Protein AF-A0A535D4G5-F1 (afdb_monomer)

Sequence (238 aa):
MIQTKTRPHPRGQTGAAFPAILRPSGVPHATDPVSIPQPEHHHLPAWVRRAFAKAGPILGDLAGSLEGETREQYMSSITEVTASINAGKFSQAFQYPTLIESGLSLYEQQRKEQEESARARKVLENARRSVAETLRDAAAQLTPEASSRLNKALRTASDQEAISAVEAEARQALDSAKVGQERRREREISRTRSRIARATPKYAAVDGAETWQDVLRRLQEQMAQESAENGGNGENGA

pLDDT: mean 84.76, std 16.13, range [39.47, 97.25]

Solvent-accessible surface area (backbone atoms only — not comparable to full-atom values): 14033 Å² total; per-residue (Å²): 138,84,83,80,80,80,76,81,78,83,90,79,75,96,58,90,69,81,78,84,74,69,88,62,90,86,64,65,81,35,95,62,53,39,86,62,81,76,74,59,44,99,81,61,53,71,68,52,56,54,51,43,70,56,38,42,64,56,50,8,12,41,50,38,67,38,62,72,68,64,23,52,54,51,51,48,56,54,48,53,44,36,51,40,30,40,72,67,43,58,73,47,63,71,44,50,58,59,51,48,52,50,42,47,52,51,45,55,50,54,51,49,54,52,51,50,54,51,50,54,51,50,52,48,50,51,51,51,49,52,47,53,49,53,52,58,74,40,51,87,67,47,54,73,67,59,51,54,51,51,56,50,50,52,72,68,38,85,49,68,67,50,43,49,50,48,45,52,50,51,51,53,53,48,52,54,39,49,55,52,50,51,56,50,51,51,51,49,50,51,51,50,52,53,49,47,64,67,70,46,75,80,73,59,92,58,87,84,63,84,46,75,66,51,54,52,47,52,51,51,50,49,54,50,48,53,51,50,58,64,58,66,76,73,81,85,82,134

Mean predicted aligned error: 14.86 Å

Secondary structure (DSSP, 8-state):
------PPP-------PPP---PPTT----SS---PPPP--TT--HHHHHHHHHHHHHHHHHHHH--HHHHHHHHHHHHHHHHHHHTT-GGGGGGHHHHHHHHHHHHHHHHHHHHHHHHHHHHHHHHHHHHHHHHHHGGGTS-HHHHHHHHHHHHH--SHHHHHHHHHHHHHHHHHHHHHHHHHHHHHHHHHHHHHHHHS------TTPPPHHHHHHHHHHHHHHHHHHHHHTSSS--

Nearest PDB structures (foldseek):
  7by5-assembly1_A  TM=2.791E-01  e=8.097E+00  Clostridium tetani E88

Structure (mmCIF, N/CA/C/O backbone):
data_AF-A0A535D4G5-F1
#
_entry.id   AF-A0A535D4G5-F1
#
loop_
_atom_site.group_PDB
_atom_site.id
_atom_site.type_symbol
_atom_site.label_atom_id
_atom_site.label_alt_id
_atom_site.label_comp_id
_atom_site.label_asym_id
_atom_site.label_entity_id
_atom_site.label_seq_id
_atom_site.pdbx_PDB_ins_code
_atom_site.Cartn_x
_atom_site.Cartn_y
_atom_site.Cartn_z
_atom_site.occupancy
_atom_site.B_iso_or_equiv
_atom_site.auth_seq_id
_atom_site.auth_comp_id
_atom_site.auth_asym_id
_atom_site.auth_atom_id
_atom_site.pdbx_PDB_model_num
ATOM 1 N N . MET A 1 1 ? 36.481 -44.202 -51.440 1.00 42.53 1 MET A N 1
ATOM 2 C CA . MET A 1 1 ? 36.629 -43.646 -50.075 1.00 42.53 1 MET A CA 1
ATOM 3 C C . MET A 1 1 ? 36.906 -42.155 -50.193 1.00 42.53 1 MET A C 1
ATOM 5 O O . MET A 1 1 ? 38.005 -41.788 -50.580 1.00 42.53 1 MET A O 1
ATOM 9 N N . ILE A 1 2 ? 35.905 -41.305 -49.960 1.00 44.47 2 ILE A N 1
ATOM 10 C CA . ILE A 1 2 ? 36.044 -39.844 -50.064 1.00 44.47 2 ILE A CA 1
ATOM 11 C C . ILE A 1 2 ? 36.274 -39.313 -48.647 1.00 44.47 2 ILE A C 1
ATOM 13 O O . ILE A 1 2 ? 35.375 -39.376 -47.814 1.00 44.47 2 ILE A O 1
ATOM 17 N N . GLN A 1 3 ? 37.489 -38.843 -48.358 1.00 43.22 3 GLN A N 1
ATOM 18 C CA . GLN A 1 3 ? 37.801 -38.177 -47.094 1.00 43.22 3 GLN A CA 1
ATOM 19 C C . GLN A 1 3 ? 37.191 -36.770 -47.107 1.00 43.22 3 GLN A C 1
ATOM 21 O O . GLN A 1 3 ? 37.650 -35.880 -47.823 1.00 43.22 3 GLN A O 1
ATOM 26 N N . THR A 1 4 ? 36.145 -36.557 -46.313 1.00 46.75 4 THR A N 1
ATOM 27 C CA . THR A 1 4 ? 35.596 -35.228 -46.037 1.00 46.75 4 THR A CA 1
ATOM 28 C C . THR A 1 4 ? 36.552 -34.468 -45.123 1.00 46.75 4 THR A C 1
ATOM 30 O O . THR A 1 4 ? 36.645 -34.741 -43.928 1.00 46.75 4 THR A O 1
ATOM 33 N N . LYS A 1 5 ? 37.277 -33.507 -45.700 1.00 48.25 5 LYS A N 1
ATOM 34 C CA . LYS A 1 5 ? 38.146 -32.569 -44.986 1.00 48.25 5 LYS A CA 1
ATOM 35 C C . LYS A 1 5 ? 37.275 -31.571 -44.215 1.00 48.25 5 LYS A C 1
ATOM 37 O O . LYS A 1 5 ? 36.796 -30.588 -44.775 1.00 48.25 5 LYS A O 1
ATOM 42 N N . THR A 1 6 ? 37.038 -31.838 -42.935 1.00 48.12 6 THR A N 1
ATOM 43 C CA . THR A 1 6 ? 36.363 -30.924 -42.006 1.00 48.12 6 THR A CA 1
ATOM 44 C C . THR A 1 6 ? 37.205 -29.660 -41.841 1.00 48.12 6 THR A C 1
ATOM 46 O O . THR A 1 6 ? 38.320 -29.687 -41.324 1.00 48.12 6 THR A O 1
ATOM 49 N N . ARG A 1 7 ? 36.678 -28.533 -42.323 1.00 43.62 7 ARG A N 1
ATOM 50 C CA . ARG A 1 7 ? 37.281 -27.208 -42.168 1.00 43.62 7 ARG A CA 1
ATOM 51 C C . ARG A 1 7 ? 37.088 -26.752 -40.712 1.00 43.62 7 ARG A C 1
ATOM 53 O O . ARG A 1 7 ? 35.936 -26.648 -40.283 1.00 43.62 7 ARG A O 1
ATOM 60 N N . PRO A 1 8 ? 38.152 -26.472 -39.939 1.00 44.41 8 PRO A N 1
ATOM 61 C CA . PRO A 1 8 ? 37.987 -25.951 -38.589 1.00 44.41 8 PRO A CA 1
ATOM 62 C C . PRO A 1 8 ? 37.370 -24.549 -38.658 1.00 44.41 8 PRO A C 1
ATOM 64 O O . PRO A 1 8 ? 37.839 -23.686 -39.403 1.00 44.41 8 PRO A O 1
ATOM 67 N N . HIS A 1 9 ? 36.292 -24.332 -37.902 1.00 49.53 9 HIS A N 1
ATOM 68 C CA . HIS A 1 9 ? 35.763 -22.993 -37.650 1.00 49.53 9 HIS A CA 1
ATOM 69 C C . HIS A 1 9 ? 36.816 -22.190 -36.874 1.00 49.53 9 HIS A C 1
ATOM 71 O O . HIS A 1 9 ? 37.319 -22.695 -35.865 1.00 49.53 9 HIS A O 1
ATOM 77 N N . PRO A 1 10 ? 37.151 -20.954 -37.280 1.00 48.66 10 PRO A N 1
ATOM 78 C CA . PRO A 1 10 ? 38.009 -20.110 -36.468 1.00 48.66 10 PRO A CA 1
ATOM 79 C C . PRO A 1 10 ? 37.257 -19.725 -35.185 1.00 48.66 10 PRO A C 1
ATOM 81 O O . PRO A 1 10 ? 36.365 -18.879 -35.192 1.00 48.66 10 PRO A O 1
ATOM 84 N N . ARG A 1 11 ? 37.624 -20.355 -34.063 1.00 52.75 11 ARG A N 1
ATOM 85 C CA . ARG A 1 11 ? 37.417 -19.790 -32.725 1.00 52.75 11 ARG A CA 1
ATOM 86 C C . ARG A 1 11 ? 38.336 -18.578 -32.613 1.00 52.75 11 ARG A C 1
ATOM 88 O O . ARG A 1 11 ? 39.527 -18.727 -32.372 1.00 52.75 11 ARG A O 1
ATOM 95 N N . GLY A 1 12 ? 37.785 -17.392 -32.831 1.00 42.72 12 GLY A N 1
ATOM 96 C CA . GLY A 1 12 ? 38.541 -16.153 -32.737 1.00 42.72 12 GLY A CA 1
ATOM 97 C C . GLY A 1 12 ? 37.625 -14.947 -32.654 1.00 42.72 12 GLY A C 1
ATOM 98 O O . GLY A 1 12 ? 37.286 -14.379 -33.684 1.00 42.72 12 GLY A O 1
ATOM 99 N N . GLN A 1 13 ? 37.226 -14.594 -31.430 1.00 40.53 13 GLN A N 1
ATOM 100 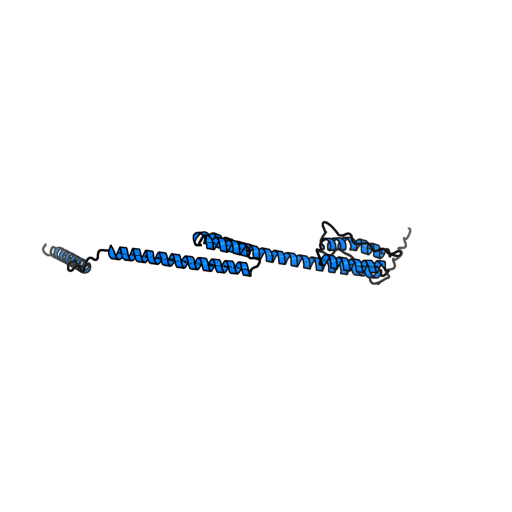C CA . GLN A 1 13 ? 37.129 -13.218 -30.926 1.00 40.53 13 GLN A CA 1
ATOM 101 C C . GLN A 1 13 ? 36.574 -13.259 -29.496 1.00 40.53 13 GLN A C 1
ATOM 103 O O . GLN A 1 13 ? 35.371 -13.374 -29.282 1.00 40.53 13 GLN A O 1
ATOM 108 N N . THR A 1 14 ? 37.450 -13.121 -28.503 1.00 46.78 14 THR A N 1
ATOM 109 C CA . THR A 1 14 ? 37.088 -12.595 -27.180 1.00 46.78 14 THR A CA 1
ATOM 110 C C . THR A 1 14 ? 36.887 -11.081 -27.304 1.00 46.78 14 THR A C 1
ATOM 112 O O . THR A 1 14 ? 37.637 -10.291 -26.742 1.00 46.78 14 THR A O 1
ATOM 115 N N . GLY A 1 15 ? 35.922 -10.666 -28.127 1.00 48.41 15 GLY A N 1
ATOM 116 C CA . GLY A 1 15 ? 35.316 -9.344 -28.003 1.00 48.41 15 GLY A CA 1
ATOM 117 C C . GLY A 1 15 ? 34.311 -9.394 -26.856 1.00 48.41 15 GLY A C 1
ATOM 118 O O . GLY A 1 15 ? 33.754 -10.461 -26.592 1.00 48.41 15 GLY A O 1
ATOM 119 N N . ALA A 1 16 ? 34.084 -8.278 -26.161 1.00 55.19 16 ALA A N 1
ATOM 120 C CA . ALA A 1 16 ? 33.005 -8.186 -25.182 1.00 55.19 16 ALA A CA 1
ATOM 121 C C . ALA A 1 16 ? 31.689 -8.603 -25.863 1.00 55.19 16 ALA A C 1
ATOM 123 O O . ALA A 1 16 ? 31.184 -7.910 -26.748 1.00 55.19 16 ALA A O 1
ATOM 124 N N . ALA A 1 17 ? 31.194 -9.794 -25.526 1.00 69.25 17 ALA A N 1
ATOM 125 C CA . ALA A 1 17 ? 29.971 -10.320 -26.104 1.00 69.25 17 ALA A CA 1
ATOM 126 C C . ALA A 1 17 ? 28.801 -9.426 -25.680 1.00 69.25 17 ALA A C 1
ATOM 128 O O . ALA A 1 17 ? 28.758 -8.946 -24.547 1.00 69.25 17 ALA A O 1
ATOM 129 N N . PHE A 1 18 ? 27.851 -9.198 -26.589 1.00 75.12 18 PHE A N 1
ATOM 130 C CA . PHE A 1 18 ? 26.628 -8.479 -26.247 1.00 75.12 18 PHE A CA 1
ATOM 131 C C . PHE A 1 18 ? 25.926 -9.190 -25.075 1.00 75.12 18 PHE A C 1
ATOM 133 O O . PHE A 1 18 ? 25.766 -10.415 -25.146 1.00 75.12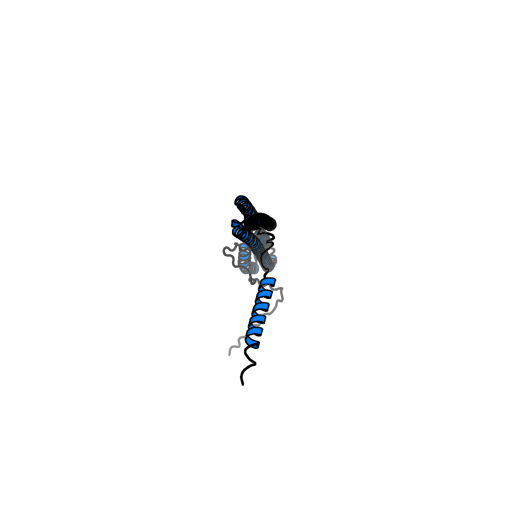 18 PHE A O 1
ATOM 140 N N . PRO A 1 19 ? 25.528 -8.469 -24.010 1.00 81.38 19 PRO A N 1
ATOM 141 C CA . PRO A 1 19 ? 24.921 -9.078 -22.838 1.00 81.38 19 PRO A CA 1
ATOM 142 C C . PRO A 1 19 ? 23.647 -9.818 -23.239 1.00 81.38 19 PRO A C 1
ATOM 144 O O . PRO A 1 19 ? 22.860 -9.358 -24.071 1.00 81.38 19 PRO A O 1
ATOM 147 N N . ALA A 1 20 ? 23.447 -11.003 -22.670 1.00 85.31 20 ALA A N 1
ATOM 148 C CA . ALA A 1 20 ? 22.262 -11.787 -22.962 1.00 85.31 20 ALA A CA 1
ATOM 149 C C . ALA A 1 20 ? 21.022 -11.066 -22.411 1.00 85.31 20 ALA A C 1
ATOM 151 O O . ALA A 1 20 ? 20.869 -10.919 -21.205 1.00 85.31 20 ALA A O 1
ATOM 152 N N . ILE A 1 21 ? 20.125 -10.640 -23.302 1.00 90.25 21 ILE A N 1
ATOM 153 C CA . ILE A 1 21 ? 18.798 -10.151 -22.917 1.00 90.25 21 ILE A CA 1
ATOM 154 C C . ILE A 1 21 ? 17.913 -11.377 -22.714 1.00 90.25 21 ILE A C 1
ATOM 156 O O . ILE A 1 21 ? 17.484 -12.015 -23.682 1.00 90.25 21 ILE A O 1
ATOM 160 N N . LEU A 1 22 ? 17.700 -11.718 -21.449 1.00 89.50 22 LEU A N 1
ATOM 161 C CA . LEU A 1 22 ? 16.792 -12.761 -20.990 1.00 89.50 22 LEU A CA 1
ATOM 162 C C . LEU A 1 22 ? 15.728 -12.105 -20.117 1.00 89.50 22 LEU A C 1
ATOM 164 O O . LEU A 1 22 ? 16.017 -11.112 -19.456 1.00 89.50 22 LEU A O 1
ATOM 168 N N . ARG A 1 23 ? 14.512 -12.655 -20.105 1.00 91.12 23 ARG A N 1
ATOM 169 C CA . ARG A 1 23 ? 13.476 -12.214 -19.167 1.00 91.12 23 ARG A CA 1
ATOM 170 C C . ARG A 1 23 ? 13.886 -12.642 -17.752 1.00 91.12 23 ARG A C 1
ATOM 172 O O . ARG A 1 23 ? 13.997 -13.849 -17.525 1.00 91.12 23 ARG A O 1
ATOM 179 N N . PRO A 1 24 ? 14.098 -11.705 -16.813 1.00 89.88 24 PRO A N 1
ATOM 180 C CA . PRO A 1 24 ? 14.331 -12.055 -15.420 1.00 89.88 24 PRO A CA 1
ATOM 181 C C . PRO A 1 24 ? 13.118 -12.763 -14.815 1.00 89.88 24 PRO A C 1
ATOM 183 O O . PRO A 1 24 ? 11.968 -12.501 -15.183 1.00 89.88 24 PRO A O 1
ATOM 186 N N . SER A 1 25 ? 13.369 -13.642 -13.848 1.00 87.69 25 SER A N 1
ATOM 187 C CA . SER A 1 25 ? 12.308 -14.204 -13.015 1.00 87.69 25 SER A CA 1
ATOM 188 C C . SER A 1 25 ? 11.598 -13.086 -12.252 1.00 87.69 25 SER A C 1
ATOM 190 O O . SER A 1 25 ? 12.263 -12.241 -11.662 1.00 87.69 25 SER A O 1
ATOM 192 N N . GLY A 1 26 ? 10.266 -13.105 -12.229 1.00 85.06 26 GLY A N 1
ATOM 193 C CA . GLY A 1 26 ? 9.469 -12.111 -11.503 1.00 85.06 26 GLY A CA 1
ATOM 194 C C . GLY A 1 26 ? 8.996 -10.928 -12.345 1.00 85.06 26 GLY A C 1
ATOM 195 O O . GLY A 1 26 ? 8.138 -10.188 -11.874 1.00 85.06 26 GLY A O 1
ATOM 196 N N . VAL A 1 27 ? 9.456 -10.784 -13.597 1.00 87.56 27 VAL A N 1
ATOM 197 C CA . VAL A 1 27 ? 8.860 -9.798 -14.509 1.00 87.56 27 VAL A CA 1
ATOM 198 C C . VAL A 1 27 ? 7.404 -10.187 -14.802 1.00 87.56 27 VAL A C 1
ATOM 200 O O . VAL A 1 27 ? 7.171 -11.298 -15.301 1.00 87.56 27 VAL A O 1
ATOM 203 N N . PRO A 1 28 ? 6.430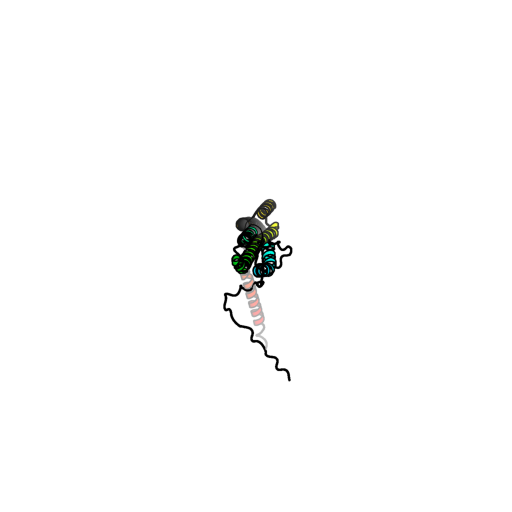 -9.301 -14.522 1.00 88.19 28 PRO A N 1
ATOM 204 C CA . PRO A 1 28 ? 5.027 -9.560 -14.809 1.00 88.19 28 PRO A CA 1
ATOM 205 C C . PRO A 1 28 ? 4.794 -9.710 -16.316 1.00 88.19 28 PRO A C 1
ATOM 207 O O . PRO A 1 28 ? 5.548 -9.195 -17.137 1.00 88.19 28 PRO A O 1
ATOM 210 N N . HIS A 1 29 ? 3.741 -10.433 -16.686 1.00 91.06 29 HIS A N 1
ATOM 211 C CA . HIS A 1 29 ? 3.171 -10.331 -18.028 1.00 91.06 29 HIS A CA 1
ATOM 212 C C . HIS A 1 29 ? 1.990 -9.380 -17.901 1.00 91.06 29 HIS A C 1
ATOM 214 O O . HIS A 1 29 ? 1.027 -9.706 -17.202 1.00 91.06 29 HIS A O 1
ATOM 220 N N . ALA A 1 30 ? 2.104 -8.189 -18.486 1.00 86.81 30 ALA A N 1
ATOM 221 C CA . ALA A 1 30 ? 1.045 -7.199 -18.379 1.00 86.81 30 ALA A CA 1
ATOM 222 C C . ALA A 1 30 ? -0.184 -7.688 -19.151 1.00 86.81 30 ALA A C 1
ATOM 224 O O . ALA A 1 30 ? -0.057 -8.272 -20.227 1.00 86.81 30 ALA A O 1
ATOM 225 N N . THR A 1 31 ? -1.378 -7.437 -18.614 1.00 85.31 31 THR A N 1
ATOM 226 C CA . THR A 1 31 ? -2.626 -7.662 -19.359 1.00 85.31 31 THR A CA 1
ATOM 227 C C . THR A 1 31 ? -2.700 -6.747 -20.577 1.00 85.31 31 THR A C 1
ATOM 229 O O . THR A 1 31 ? -3.099 -7.197 -21.646 1.00 85.31 31 THR A O 1
ATOM 232 N N . ASP A 1 32 ? -2.226 -5.508 -20.420 1.00 86.50 32 ASP A N 1
ATOM 233 C CA . ASP A 1 32 ? -2.147 -4.494 -21.469 1.00 86.50 32 ASP A CA 1
ATOM 234 C C . ASP A 1 32 ? -0.700 -3.979 -21.584 1.00 86.50 32 ASP A C 1
ATOM 236 O O . ASP A 1 32 ? -0.340 -2.966 -20.973 1.00 86.50 32 ASP A O 1
ATOM 240 N N . PRO A 1 33 ? 0.180 -4.687 -22.317 1.00 89.81 33 PRO A N 1
ATOM 241 C CA . PRO A 1 33 ? 1.567 -4.273 -22.472 1.00 89.81 33 PRO A CA 1
ATOM 242 C C . PRO A 1 33 ? 1.662 -2.956 -23.242 1.00 89.81 33 PRO A C 1
ATOM 244 O O . PRO A 1 33 ? 0.976 -2.730 -24.243 1.00 89.81 33 PRO A O 1
ATOM 247 N N . VAL A 1 34 ? 2.567 -2.085 -22.802 1.00 93.50 34 VAL A N 1
ATOM 248 C CA . VAL A 1 34 ? 2.802 -0.806 -23.474 1.00 93.50 34 VAL A CA 1
ATOM 249 C C . VAL A 1 34 ? 3.612 -1.036 -24.744 1.00 93.50 34 VAL A C 1
ATOM 251 O O . VAL A 1 34 ? 4.644 -1.708 -24.736 1.00 93.50 34 VAL A O 1
ATOM 254 N N . SER A 1 35 ? 3.172 -0.427 -25.846 1.00 92.94 35 SER A N 1
ATOM 255 C CA . SER A 1 35 ? 3.945 -0.413 -27.086 1.00 92.94 35 SER A CA 1
ATOM 256 C C . SER A 1 35 ? 5.184 0.467 -26.924 1.00 92.94 35 SER A C 1
ATOM 258 O O . SER A 1 35 ? 5.086 1.694 -26.891 1.00 92.94 35 SER A O 1
ATOM 260 N N . ILE A 1 36 ? 6.356 -0.160 -26.852 1.00 94.44 36 ILE A N 1
ATOM 261 C CA . ILE A 1 36 ? 7.640 0.540 -26.784 1.00 94.44 36 ILE A CA 1
ATOM 262 C C . ILE A 1 36 ? 8.056 1.000 -28.189 1.00 94.44 36 ILE A C 1
ATOM 264 O O . ILE A 1 36 ? 8.043 0.179 -29.113 1.00 94.44 36 ILE A O 1
ATOM 268 N N . PRO A 1 37 ? 8.441 2.278 -28.381 1.00 89.81 37 PRO A N 1
ATOM 269 C CA . PRO A 1 37 ? 8.880 2.768 -29.682 1.00 89.81 37 PRO A CA 1
ATOM 270 C C . PRO A 1 37 ? 10.113 2.000 -30.161 1.00 89.81 37 PRO A C 1
ATOM 272 O O . PRO A 1 37 ? 11.092 1.828 -29.431 1.00 89.81 37 PRO A O 1
ATOM 275 N N . GLN A 1 38 ? 10.059 1.532 -31.406 1.00 91.75 38 GLN A N 1
ATOM 276 C CA . GLN A 1 38 ? 11.195 0.876 -32.039 1.00 91.75 38 GLN A CA 1
ATOM 277 C C . GLN A 1 38 ? 12.280 1.909 -32.360 1.00 91.75 38 GLN A C 1
ATOM 279 O O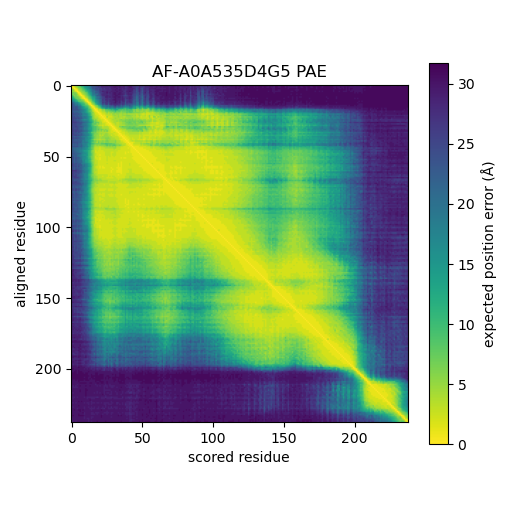 . GLN A 1 38 ? 11.954 3.022 -32.774 1.00 91.75 38 GLN A O 1
ATOM 284 N N . PRO A 1 39 ? 13.570 1.568 -32.203 1.00 94.00 39 PRO A N 1
ATOM 285 C CA . PRO A 1 39 ? 14.632 2.430 -32.680 1.00 94.00 39 PRO A CA 1
ATOM 286 C C . PRO A 1 39 ? 14.596 2.506 -34.210 1.00 94.00 39 PRO A C 1
ATOM 288 O O . PRO A 1 39 ? 14.547 1.485 -34.900 1.00 94.00 39 PRO A O 1
ATOM 291 N N . GLU A 1 40 ? 14.679 3.721 -34.734 1.00 91.62 40 GLU A N 1
ATOM 292 C CA . GLU A 1 40 ? 14.644 4.054 -36.150 1.00 91.62 40 GLU A CA 1
ATOM 293 C C . GLU A 1 40 ? 15.896 4.864 -36.501 1.00 91.62 40 GLU A C 1
ATOM 295 O O . GLU A 1 40 ? 16.110 5.977 -36.029 1.00 91.62 40 GLU A O 1
ATOM 300 N N . HIS A 1 41 ? 16.763 4.282 -37.330 1.00 92.38 41 HIS A N 1
ATOM 301 C CA . HIS A 1 41 ? 17.927 4.963 -37.892 1.00 92.38 41 HIS A CA 1
ATOM 302 C C . HIS A 1 41 ? 18.214 4.391 -39.284 1.00 92.38 41 HIS A C 1
ATOM 304 O O . HIS A 1 41 ? 18.147 3.173 -39.482 1.00 92.38 41 HIS A O 1
ATOM 310 N N . HIS A 1 42 ? 18.583 5.244 -40.247 1.00 90.50 42 HIS A N 1
ATOM 311 C CA . HIS A 1 42 ? 18.814 4.834 -41.642 1.00 90.50 42 HIS A CA 1
ATOM 312 C C . HIS A 1 42 ? 19.847 3.692 -41.759 1.00 90.50 42 HIS A C 1
ATOM 314 O O . HIS A 1 42 ? 19.659 2.733 -42.502 1.00 90.50 42 HIS A O 1
ATOM 320 N N . HIS A 1 43 ? 20.889 3.741 -40.927 1.00 93.00 43 HIS A N 1
ATOM 321 C CA . HIS A 1 43 ? 21.928 2.710 -40.806 1.00 93.00 43 HIS A CA 1
ATOM 322 C C . HIS A 1 43 ? 21.820 1.846 -39.540 1.00 93.00 43 HIS A C 1
ATOM 324 O O . HIS A 1 43 ? 22.842 1.452 -38.983 1.00 93.00 43 HIS A O 1
ATOM 330 N N . LEU A 1 44 ? 20.608 1.582 -39.035 1.00 93.88 44 LEU A N 1
ATOM 331 C CA . LEU A 1 44 ? 20.436 0.798 -37.808 1.00 93.88 44 LEU A CA 1
ATOM 332 C C . LEU A 1 44 ? 21.023 -0.621 -37.966 1.00 93.88 44 LEU A C 1
ATOM 334 O O . LEU A 1 44 ? 20.492 -1.404 -38.766 1.00 93.88 44 LEU A O 1
ATOM 338 N N . PRO A 1 45 ? 22.061 -1.000 -37.195 1.00 94.56 45 PRO A N 1
ATOM 339 C CA . PRO A 1 45 ? 22.676 -2.311 -37.327 1.00 94.56 45 PRO A CA 1
ATOM 340 C C . PRO A 1 45 ? 21.692 -3.440 -37.007 1.00 94.56 45 PRO A C 1
ATOM 342 O O . PRO A 1 45 ? 20.899 -3.360 -36.066 1.00 94.56 45 PRO A O 1
ATOM 345 N N . ALA A 1 46 ? 21.792 -4.555 -37.735 1.00 93.19 46 ALA A N 1
ATOM 346 C CA . ALA A 1 46 ? 20.900 -5.701 -37.542 1.00 93.19 46 ALA A CA 1
ATOM 347 C C . ALA A 1 46 ? 20.952 -6.281 -36.115 1.00 93.19 46 ALA A C 1
ATOM 349 O O . ALA A 1 46 ? 19.963 -6.831 -35.632 1.00 93.19 46 ALA A O 1
ATOM 350 N N . TRP A 1 47 ? 22.090 -6.163 -35.424 1.00 93.56 47 TRP A N 1
ATOM 351 C CA . TRP A 1 47 ? 22.218 -6.622 -34.042 1.00 93.56 47 TRP A CA 1
ATOM 352 C C . TRP A 1 47 ? 21.401 -5.768 -33.062 1.00 93.56 47 TRP A C 1
ATOM 354 O O . TRP A 1 47 ? 20.833 -6.336 -32.134 1.00 93.56 47 TRP A O 1
ATOM 364 N N . VAL A 1 48 ? 21.253 -4.459 -33.307 1.00 95.12 48 VAL A N 1
ATOM 365 C CA . VAL A 1 48 ? 20.416 -3.565 -32.486 1.00 95.12 48 VAL A CA 1
ATOM 366 C C . VAL A 1 48 ? 18.945 -3.932 -32.643 1.00 95.12 48 VAL A C 1
ATOM 368 O O . VAL A 1 48 ? 18.243 -4.078 -31.650 1.00 95.12 48 VAL A O 1
ATOM 371 N N . ARG A 1 49 ? 18.493 -4.191 -33.879 1.00 94.81 49 ARG A N 1
ATOM 372 C CA . ARG A 1 49 ? 17.118 -4.656 -34.146 1.00 94.81 49 ARG A CA 1
ATOM 373 C C . ARG A 1 49 ? 16.805 -5.956 -33.407 1.00 94.81 49 ARG A C 1
ATOM 375 O O . ARG A 1 49 ? 15.743 -6.086 -32.811 1.00 94.81 49 ARG A O 1
ATOM 382 N N . ARG A 1 50 ? 17.742 -6.912 -33.408 1.00 94.38 50 ARG A N 1
ATOM 383 C CA . ARG A 1 50 ? 17.593 -8.175 -32.666 1.00 94.38 50 ARG A CA 1
ATOM 384 C C . ARG A 1 50 ? 17.615 -7.975 -31.152 1.00 94.38 50 ARG A C 1
ATOM 386 O O . ARG A 1 50 ? 16.888 -8.673 -30.455 1.00 94.38 50 ARG A O 1
ATOM 393 N N . ALA A 1 51 ? 18.447 -7.063 -30.650 1.00 94.56 51 ALA A N 1
ATOM 394 C CA . ALA A 1 51 ? 18.472 -6.718 -29.233 1.00 94.56 51 ALA A CA 1
ATOM 395 C C . ALA A 1 51 ? 17.129 -6.113 -28.803 1.00 94.56 51 ALA A C 1
ATOM 397 O O . ALA A 1 51 ? 16.520 -6.605 -27.855 1.00 94.56 51 ALA A O 1
ATOM 398 N N . PHE A 1 52 ? 16.613 -5.145 -29.565 1.00 95.69 52 PHE A N 1
ATOM 399 C CA . PHE A 1 52 ? 15.295 -4.566 -29.327 1.00 95.69 52 PHE A CA 1
ATOM 400 C C . PHE A 1 52 ? 14.179 -5.611 -29.428 1.00 95.69 52 PHE A C 1
ATOM 402 O O . PHE A 1 52 ? 13.338 -5.671 -28.546 1.00 95.69 52 PHE A O 1
ATOM 409 N N . ALA A 1 53 ? 14.185 -6.491 -30.433 1.00 95.19 53 ALA A N 1
ATOM 410 C CA . ALA A 1 53 ? 13.167 -7.539 -30.565 1.00 95.19 53 ALA A CA 1
ATOM 411 C C . ALA A 1 53 ? 13.081 -8.461 -29.332 1.00 95.19 53 ALA A C 1
ATOM 413 O O . ALA A 1 53 ? 12.020 -9.010 -29.049 1.00 95.19 53 ALA A O 1
ATOM 414 N N . LYS A 1 54 ? 14.184 -8.619 -28.586 1.00 94.88 54 LYS A N 1
ATOM 415 C CA . LYS A 1 54 ? 14.206 -9.346 -27.310 1.00 94.88 54 LYS A CA 1
ATOM 416 C C . LYS A 1 54 ? 13.789 -8.475 -26.123 1.00 94.88 54 LYS A C 1
ATOM 418 O O . LYS A 1 54 ? 13.062 -8.953 -25.261 1.00 94.88 54 LYS A O 1
ATOM 423 N N . ALA A 1 55 ? 14.258 -7.228 -26.063 1.00 96.19 55 ALA A N 1
ATOM 424 C CA . ALA A 1 55 ? 13.994 -6.324 -24.942 1.00 96.19 55 ALA A CA 1
ATOM 425 C C . ALA A 1 55 ? 12.581 -5.729 -24.965 1.00 96.19 55 ALA A C 1
ATOM 427 O O . ALA A 1 55 ? 11.938 -5.663 -23.926 1.00 96.19 55 ALA A O 1
ATOM 428 N N . GLY A 1 56 ? 12.088 -5.327 -26.136 1.00 95.94 56 GLY A N 1
ATOM 429 C CA . GLY A 1 56 ? 10.836 -4.595 -26.335 1.00 95.94 56 GLY A CA 1
ATOM 430 C C . GLY A 1 56 ? 9.632 -5.210 -25.620 1.00 95.94 56 GLY A C 1
ATOM 431 O O . GLY A 1 56 ? 8.983 -4.490 -24.868 1.00 95.94 56 GLY A O 1
ATOM 432 N N . PRO A 1 57 ? 9.363 -6.524 -25.755 1.00 96.19 57 PRO A N 1
ATOM 433 C CA . PRO A 1 57 ? 8.271 -7.167 -25.024 1.00 96.19 57 PRO A CA 1
ATOM 434 C C . PRO A 1 57 ? 8.431 -7.103 -23.496 1.00 96.19 57 PRO A C 1
ATOM 436 O O . PRO A 1 57 ? 7.459 -6.886 -22.786 1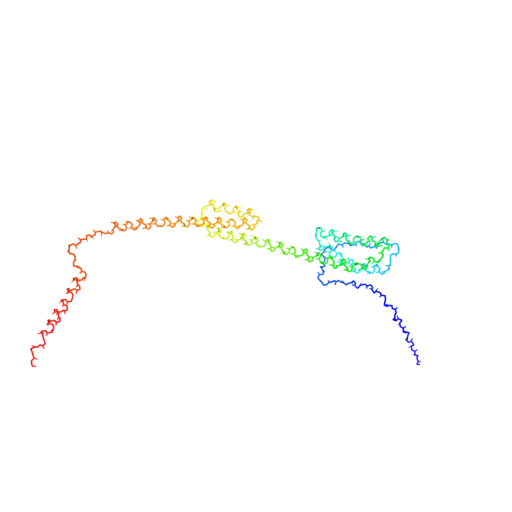.00 96.19 57 PRO A O 1
ATOM 439 N N . ILE A 1 58 ? 9.656 -7.260 -22.982 1.00 96.81 58 ILE A N 1
ATOM 440 C CA . ILE A 1 58 ? 9.943 -7.220 -21.537 1.00 96.81 58 ILE A CA 1
ATOM 441 C C . ILE A 1 58 ? 9.757 -5.794 -21.004 1.00 96.81 58 ILE A C 1
ATOM 443 O O . ILE A 1 58 ? 9.119 -5.593 -19.976 1.00 96.81 58 ILE A O 1
ATOM 447 N N . LEU A 1 59 ? 10.287 -4.803 -21.725 1.00 96.81 59 LEU A N 1
ATOM 448 C CA . LEU A 1 59 ? 10.136 -3.384 -21.399 1.00 96.81 59 LEU A CA 1
ATOM 449 C C . LEU A 1 59 ? 8.660 -2.957 -21.442 1.00 96.81 59 LEU A C 1
ATOM 451 O O . LEU A 1 59 ? 8.215 -2.223 -20.567 1.00 96.81 59 LEU A O 1
ATOM 455 N N . GLY A 1 60 ? 7.902 -3.439 -22.433 1.00 96.75 60 GLY A N 1
ATOM 456 C CA . GLY A 1 60 ? 6.475 -3.154 -22.588 1.00 96.75 60 GLY A CA 1
ATOM 457 C C . GLY A 1 60 ? 5.618 -3.740 -21.470 1.00 96.75 60 GLY A C 1
ATOM 458 O O . GLY A 1 60 ? 4.733 -3.053 -20.961 1.00 96.75 60 GLY A O 1
ATOM 459 N N . ASP A 1 61 ? 5.915 -4.967 -21.038 1.00 96.94 61 ASP A N 1
ATOM 460 C CA . ASP A 1 61 ? 5.258 -5.587 -19.884 1.00 96.94 61 ASP A CA 1
ATOM 461 C C . ASP A 1 61 ? 5.551 -4.837 -18.578 1.00 96.94 61 ASP A C 1
ATOM 463 O O . ASP A 1 61 ? 4.641 -4.570 -17.791 1.00 96.94 61 ASP A O 1
ATOM 467 N N . LEU A 1 62 ? 6.816 -4.470 -18.346 1.00 96.44 62 LEU A N 1
ATOM 468 C CA . LEU A 1 62 ? 7.210 -3.699 -17.165 1.00 96.44 62 LEU A CA 1
ATOM 469 C C . LEU A 1 62 ? 6.525 -2.330 -17.157 1.00 96.44 62 LEU A C 1
ATOM 471 O O . LEU A 1 62 ? 5.876 -1.978 -16.179 1.00 96.44 62 LEU A O 1
ATOM 475 N N . ALA A 1 63 ? 6.581 -1.596 -18.268 1.00 96.06 63 ALA A N 1
ATOM 476 C CA . ALA A 1 63 ? 5.924 -0.299 -18.394 1.00 96.06 63 ALA A CA 1
ATOM 477 C C . ALA A 1 63 ? 4.391 -0.381 -18.276 1.00 96.06 63 ALA A C 1
ATOM 479 O O . ALA A 1 63 ? 3.773 0.567 -17.796 1.00 96.06 63 ALA A O 1
ATOM 480 N N . GLY A 1 64 ? 3.775 -1.488 -18.705 1.00 95.38 64 GLY A N 1
ATOM 481 C CA . GLY A 1 64 ? 2.337 -1.734 -18.541 1.00 95.38 64 GLY A CA 1
ATOM 482 C C . GLY A 1 64 ? 1.928 -2.102 -17.117 1.00 95.38 64 GLY A C 1
ATOM 483 O O . GLY A 1 64 ? 0.776 -1.906 -16.750 1.00 95.38 64 GLY A O 1
ATOM 484 N N . SER A 1 65 ? 2.868 -2.598 -16.311 1.00 94.75 65 SER A N 1
ATOM 485 C CA . SER A 1 65 ? 2.623 -2.995 -14.918 1.00 94.75 65 SER A CA 1
ATOM 486 C C . SER A 1 65 ? 2.931 -1.889 -13.901 1.00 94.75 65 SER A C 1
ATOM 488 O O . SER A 1 65 ? 2.603 -2.037 -12.726 1.00 94.75 65 SER A O 1
ATOM 490 N N . LEU A 1 66 ? 3.582 -0.806 -14.334 1.00 95.12 66 LEU A N 1
ATOM 491 C CA . LEU A 1 66 ? 3.880 0.369 -13.515 1.00 95.12 66 LEU A CA 1
ATOM 492 C C . LEU A 1 66 ? 2.739 1.391 -13.580 1.00 95.12 66 LEU A C 1
ATOM 494 O O . LEU A 1 66 ? 2.065 1.527 -14.603 1.00 95.12 66 LEU A O 1
ATOM 498 N N . GLU A 1 67 ? 2.556 2.163 -12.509 1.00 93.50 67 GLU A N 1
ATOM 499 C CA . GLU A 1 67 ? 1.495 3.173 -12.406 1.00 93.50 67 GLU A CA 1
ATOM 500 C C . GLU A 1 67 ? 2.037 4.567 -1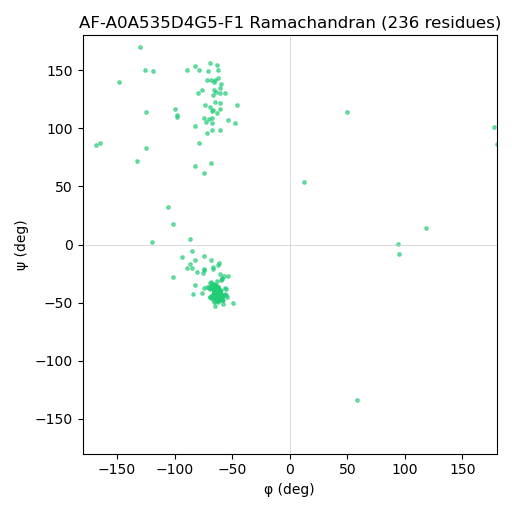2.044 1.00 93.50 67 GLU A C 1
ATOM 502 O O . GLU A 1 67 ? 3.041 4.715 -11.342 1.00 93.50 67 GLU A O 1
ATOM 507 N N . GLY A 1 68 ? 1.342 5.607 -12.518 1.00 93.81 68 GLY A N 1
ATOM 508 C CA . GLY A 1 68 ? 1.618 7.004 -12.171 1.00 93.81 68 GLY A CA 1
ATOM 509 C C . GLY A 1 68 ? 3.039 7.459 -12.514 1.00 93.81 68 GLY A C 1
ATOM 510 O O . GLY A 1 68 ? 3.545 7.194 -13.604 1.00 93.81 68 GLY A O 1
ATOM 511 N N . GLU A 1 69 ? 3.682 8.135 -11.562 1.00 94.25 69 GLU A N 1
ATOM 512 C CA . GLU A 1 69 ? 5.003 8.744 -11.742 1.00 94.25 69 GLU A CA 1
ATOM 513 C C . GLU A 1 69 ? 6.098 7.709 -12.051 1.00 94.25 69 GLU A C 1
ATOM 515 O O . GLU A 1 69 ? 6.951 7.946 -12.902 1.00 94.25 69 GLU A O 1
ATOM 520 N N . THR A 1 70 ? 6.053 6.522 -11.434 1.00 94.12 70 THR A N 1
ATOM 521 C CA . THR A 1 70 ? 7.056 5.465 -11.679 1.00 94.12 70 THR A CA 1
ATOM 522 C C . THR A 1 70 ? 7.042 4.990 -13.133 1.00 94.12 70 THR A C 1
ATOM 524 O O . THR A 1 70 ? 8.095 4.755 -13.732 1.00 94.12 70 THR A O 1
ATOM 527 N N . ARG A 1 71 ? 5.851 4.920 -13.740 1.00 95.50 71 ARG A N 1
ATOM 528 C CA . ARG A 1 71 ? 5.683 4.610 -15.161 1.00 95.50 71 ARG A CA 1
ATOM 529 C C . ARG A 1 71 ? 6.253 5.717 -16.039 1.00 95.50 71 ARG A C 1
ATOM 531 O O . ARG A 1 71 ? 6.934 5.416 -17.015 1.00 95.50 71 ARG A O 1
ATOM 538 N N . GLU A 1 72 ? 5.981 6.978 -15.714 1.00 95.69 72 GLU A N 1
ATOM 539 C CA . GLU A 1 72 ? 6.490 8.129 -16.468 1.00 95.69 72 GLU A CA 1
ATOM 540 C C . GLU A 1 72 ? 8.020 8.200 -16.424 1.00 95.69 72 GLU A C 1
ATOM 542 O O . GLU A 1 72 ? 8.662 8.329 -17.469 1.00 95.69 72 GLU A O 1
ATOM 547 N N . GLN A 1 73 ? 8.607 8.021 -15.237 1.00 95.56 73 GLN A N 1
ATOM 548 C CA . GLN A 1 73 ? 10.055 7.952 -15.043 1.00 95.56 73 GLN A CA 1
ATOM 549 C C . GLN A 1 73 ? 10.669 6.827 -15.888 1.00 95.56 73 GLN A C 1
ATOM 551 O O . GLN A 1 73 ? 11.618 7.060 -16.639 1.00 95.56 73 GLN A O 1
ATOM 556 N N . TYR A 1 74 ? 10.084 5.626 -15.842 1.00 96.94 74 TYR A N 1
ATOM 557 C CA . TYR A 1 74 ? 10.581 4.480 -16.600 1.00 96.94 74 TYR A CA 1
ATOM 558 C C . TYR A 1 74 ? 10.481 4.675 -18.120 1.00 96.94 74 TYR A C 1
ATOM 560 O O . TYR A 1 74 ? 11.434 4.417 -18.862 1.00 96.94 74 TYR A O 1
ATOM 568 N N . MET A 1 75 ? 9.345 5.190 -18.597 1.00 97.25 75 MET A N 1
ATOM 569 C CA . MET A 1 75 ? 9.135 5.505 -20.011 1.00 97.25 75 MET A CA 1
ATOM 570 C C . MET A 1 75 ? 10.083 6.600 -20.505 1.00 97.25 75 MET A C 1
ATOM 572 O O . MET A 1 75 ? 10.547 6.533 -21.647 1.00 97.25 75 MET A O 1
ATOM 576 N N . SER A 1 76 ? 10.409 7.578 -19.657 1.00 96.81 76 SER A N 1
ATOM 577 C CA . SER A 1 76 ? 11.401 8.611 -19.962 1.00 96.81 76 SER A CA 1
ATOM 578 C C . SER A 1 76 ? 12.782 7.996 -20.207 1.00 96.81 76 SER A C 1
ATOM 580 O O . SER A 1 76 ? 13.375 8.233 -21.260 1.00 96.81 76 SER A O 1
ATOM 582 N N . SER A 1 77 ? 13.244 7.098 -19.327 1.00 96.94 77 SER A N 1
ATOM 583 C CA . SER A 1 77 ? 14.523 6.392 -19.503 1.00 96.94 77 SER A CA 1
ATOM 584 C C . SER A 1 77 ? 14.563 5.544 -20.781 1.00 96.94 77 SER A C 1
ATOM 586 O O . SER A 1 77 ? 15.554 5.556 -21.513 1.00 96.94 77 SER A O 1
ATOM 588 N N . ILE A 1 78 ? 13.474 4.837 -21.104 1.00 97.25 78 ILE A N 1
ATOM 589 C CA . ILE A 1 78 ? 13.367 4.077 -22.362 1.00 97.25 78 ILE A CA 1
ATOM 590 C C . ILE A 1 78 ? 13.446 5.014 -23.576 1.00 97.25 78 ILE A C 1
ATOM 592 O O . ILE A 1 78 ? 14.122 4.707 -24.565 1.00 97.25 78 ILE A O 1
ATOM 596 N N . THR A 1 79 ? 12.764 6.156 -23.508 1.00 96.88 79 THR A N 1
ATOM 597 C CA . THR A 1 79 ? 12.733 7.149 -24.587 1.00 96.88 79 THR A CA 1
ATOM 598 C C . THR A 1 79 ? 14.106 7.779 -24.797 1.00 96.88 79 THR A C 1
ATOM 600 O O . THR A 1 79 ? 14.533 7.913 -25.940 1.00 96.88 79 THR A O 1
ATOM 603 N N . GLU A 1 80 ? 14.839 8.090 -23.730 1.00 97.00 80 GLU A N 1
ATOM 604 C CA . GLU A 1 80 ? 16.196 8.646 -23.795 1.00 97.00 80 GLU A CA 1
ATOM 605 C C . GLU A 1 80 ? 17.183 7.688 -24.482 1.00 97.00 80 GLU A C 1
ATOM 607 O O . GLU A 1 80 ? 17.934 8.083 -25.387 1.00 97.00 80 GLU A O 1
ATOM 612 N N . VAL A 1 81 ? 17.144 6.405 -24.108 1.00 96.44 81 VAL A N 1
ATOM 613 C CA . VAL A 1 81 ? 17.963 5.365 -24.748 1.00 96.44 81 VAL A CA 1
ATOM 614 C C . VAL A 1 81 ? 17.580 5.211 -26.218 1.00 96.44 81 VAL A C 1
ATOM 616 O O . VAL A 1 81 ? 18.456 5.185 -27.086 1.00 96.44 81 VAL A O 1
ATOM 619 N N . THR A 1 82 ? 16.283 5.176 -26.526 1.00 96.62 82 THR A N 1
ATOM 620 C CA . THR A 1 82 ? 15.786 5.045 -27.905 1.00 96.62 82 THR A CA 1
ATOM 621 C C . THR A 1 82 ? 16.181 6.250 -28.760 1.00 96.62 82 THR A C 1
ATOM 623 O O . THR A 1 82 ? 16.708 6.077 -29.857 1.00 96.62 82 THR A O 1
ATOM 626 N N . ALA A 1 83 ? 16.028 7.471 -28.246 1.00 96.81 83 ALA A N 1
ATOM 627 C CA . ALA A 1 83 ? 16.437 8.699 -28.921 1.00 96.81 83 ALA A CA 1
ATOM 628 C C . ALA A 1 83 ? 17.948 8.721 -29.192 1.00 96.81 83 ALA A C 1
ATOM 630 O O . ALA A 1 83 ? 18.382 9.097 -30.281 1.00 96.81 83 ALA A O 1
ATOM 631 N N . SER A 1 84 ? 18.762 8.249 -28.245 1.00 96.19 84 SER A N 1
ATOM 632 C CA . SER A 1 84 ? 20.211 8.149 -28.434 1.00 96.19 84 SER A CA 1
ATOM 633 C C . SER A 1 84 ? 20.592 7.147 -29.530 1.00 96.19 84 SER A C 1
ATOM 635 O O . SER A 1 84 ? 21.491 7.421 -30.330 1.00 96.19 84 SER A O 1
ATOM 637 N N . ILE A 1 85 ? 19.893 6.011 -29.612 1.00 96.62 85 ILE A N 1
ATOM 638 C CA . ILE A 1 85 ? 20.063 5.032 -30.698 1.00 96.62 85 ILE A CA 1
ATOM 639 C C . ILE A 1 85 ? 19.649 5.650 -32.042 1.00 96.62 85 ILE A C 1
ATOM 641 O O . ILE A 1 85 ? 20.381 5.507 -33.024 1.00 96.62 85 ILE A O 1
ATOM 645 N N . ASN A 1 86 ? 18.536 6.388 -32.075 1.00 96.06 86 ASN A N 1
ATOM 646 C CA . ASN A 1 86 ? 18.042 7.103 -33.259 1.00 96.06 86 ASN A CA 1
ATOM 647 C C . ASN A 1 86 ? 18.964 8.253 -33.690 1.00 96.06 86 ASN A C 1
ATOM 649 O O . ASN A 1 86 ? 18.942 8.651 -34.848 1.00 96.06 86 ASN A O 1
ATOM 653 N N . ALA A 1 87 ? 19.815 8.757 -32.793 1.00 96.12 87 ALA A N 1
ATOM 654 C CA . ALA A 1 87 ? 20.883 9.709 -33.101 1.00 96.12 87 ALA A CA 1
ATOM 655 C C . ALA A 1 87 ? 22.196 9.032 -33.556 1.00 96.12 87 ALA A C 1
ATOM 657 O O . ALA A 1 87 ? 23.214 9.700 -33.726 1.00 96.12 87 ALA A O 1
ATOM 658 N N . GLY A 1 88 ? 22.206 7.703 -33.716 1.00 93.69 88 GLY A N 1
ATOM 659 C CA . GLY A 1 88 ? 23.359 6.933 -34.190 1.00 93.69 88 GLY A CA 1
ATOM 660 C C . GLY A 1 88 ? 24.256 6.359 -33.086 1.00 93.69 88 GLY A C 1
ATOM 661 O O . GLY A 1 88 ? 25.227 5.662 -33.387 1.00 93.69 88 GLY A O 1
ATOM 662 N N . LYS A 1 89 ? 23.942 6.573 -31.798 1.00 96.06 89 LYS A N 1
ATOM 663 C CA . LYS A 1 89 ? 24.695 5.990 -30.669 1.00 96.06 89 LYS A CA 1
ATOM 664 C C . LYS A 1 89 ? 24.240 4.554 -30.392 1.00 96.06 89 LYS A C 1
ATOM 666 O O . LYS A 1 89 ? 23.661 4.253 -29.353 1.00 96.06 89 LYS A O 1
ATOM 671 N N . PHE A 1 90 ? 24.518 3.637 -31.316 1.00 94.62 90 PHE A N 1
ATOM 672 C CA . PHE A 1 90 ? 24.036 2.249 -31.240 1.00 94.62 90 PHE A CA 1
ATOM 673 C C . PHE A 1 90 ? 24.515 1.476 -30.007 1.00 94.62 90 PHE A C 1
ATOM 675 O O . PHE A 1 90 ? 23.832 0.554 -29.568 1.00 94.62 90 PHE A O 1
ATOM 682 N N . SER A 1 91 ? 25.652 1.856 -29.414 1.00 94.12 91 SER A N 1
ATOM 683 C CA . SER A 1 91 ? 26.138 1.266 -28.162 1.00 94.12 91 SER A CA 1
ATOM 684 C C . SER A 1 91 ? 25.180 1.472 -26.981 1.00 94.12 91 SER A C 1
ATOM 686 O O . SER A 1 91 ? 25.264 0.745 -25.999 1.00 94.12 91 SER A O 1
ATOM 688 N N . GLN A 1 92 ? 24.213 2.384 -27.074 1.00 95.62 92 GLN A N 1
ATOM 689 C CA . GLN A 1 92 ? 23.181 2.523 -26.046 1.00 95.62 92 GLN A CA 1
ATOM 690 C C . GLN A 1 92 ? 22.249 1.305 -25.968 1.00 95.62 92 GLN A C 1
ATOM 692 O O . GLN A 1 92 ? 21.678 1.037 -24.918 1.00 95.62 92 GLN A O 1
ATOM 697 N N . ALA A 1 93 ? 22.181 0.468 -27.010 1.00 94.50 93 ALA A N 1
ATOM 698 C CA . ALA A 1 93 ? 21.463 -0.808 -26.949 1.00 94.50 93 ALA A CA 1
ATOM 699 C C . ALA A 1 93 ? 22.044 -1.790 -25.906 1.00 94.50 93 ALA A C 1
ATOM 701 O O . ALA A 1 93 ? 21.359 -2.727 -25.499 1.00 94.50 93 ALA A O 1
ATOM 702 N N . PHE A 1 94 ? 23.284 -1.587 -25.440 1.00 94.94 94 PHE A N 1
ATOM 703 C CA . PHE A 1 94 ? 23.846 -2.351 -24.319 1.00 94.94 94 PHE A CA 1
ATOM 704 C C . PHE A 1 94 ? 23.169 -2.032 -22.975 1.00 94.94 94 PHE A C 1
ATOM 706 O O . PHE A 1 94 ? 23.346 -2.796 -22.032 1.00 94.94 94 PHE A O 1
ATOM 713 N N . GLN A 1 95 ? 22.376 -0.958 -22.887 1.00 95.06 95 GLN A N 1
ATOM 714 C CA . GLN A 1 95 ? 21.628 -0.589 -21.683 1.00 95.06 95 GLN A CA 1
ATOM 715 C C . GLN A 1 95 ? 20.274 -1.301 -21.548 1.00 95.06 95 GLN A C 1
ATOM 717 O O . GLN A 1 95 ? 19.612 -1.163 -20.523 1.00 95.06 95 GLN A O 1
ATOM 722 N N . TYR A 1 96 ? 19.824 -2.081 -22.538 1.00 95.50 96 TYR A N 1
ATOM 723 C CA . TYR A 1 96 ? 18.542 -2.786 -22.407 1.00 95.50 96 TYR A CA 1
ATOM 724 C C . TYR A 1 96 ? 18.456 -3.704 -21.170 1.00 95.50 96 TYR A C 1
ATOM 726 O O . TYR A 1 96 ? 17.429 -3.651 -20.497 1.00 95.50 96 TYR A O 1
ATOM 734 N N . PRO A 1 97 ? 19.484 -4.500 -20.808 1.00 95.31 97 PRO A N 1
ATOM 735 C CA . PRO A 1 97 ? 19.457 -5.280 -19.569 1.00 95.31 97 PRO A CA 1
ATOM 736 C C . PRO A 1 97 ? 19.315 -4.410 -18.315 1.00 95.31 97 PRO A C 1
ATOM 738 O O . PRO A 1 97 ? 18.479 -4.705 -17.469 1.00 95.31 97 PRO A O 1
ATOM 741 N N . THR A 1 98 ? 20.050 -3.297 -18.226 1.00 95.31 98 THR A N 1
ATOM 742 C CA . THR A 1 98 ? 19.976 -2.391 -17.069 1.00 95.31 98 THR A CA 1
ATOM 743 C C . THR A 1 98 ? 18.623 -1.685 -16.977 1.00 95.31 98 THR A C 1
ATOM 745 O O . THR A 1 98 ? 18.107 -1.490 -15.882 1.00 95.31 98 THR A O 1
ATOM 748 N N . LEU A 1 99 ? 18.000 -1.350 -18.115 1.00 96.19 99 LEU A N 1
ATOM 749 C CA . LEU A 1 99 ? 16.623 -0.844 -18.145 1.00 96.19 99 LEU A CA 1
ATOM 750 C C . LEU A 1 99 ? 15.621 -1.900 -17.665 1.00 96.19 99 LEU A C 1
ATOM 752 O O . LEU A 1 99 ? 14.677 -1.574 -16.953 1.00 96.19 99 LEU A O 1
ATOM 756 N N . ILE A 1 100 ? 15.801 -3.169 -18.031 1.00 96.75 100 ILE A N 1
ATOM 757 C CA . ILE A 1 100 ? 14.931 -4.253 -17.556 1.00 96.75 100 ILE A CA 1
ATOM 758 C C . ILE A 1 100 ? 15.060 -4.417 -16.033 1.00 96.75 100 ILE A C 1
ATOM 760 O O . ILE A 1 100 ? 14.049 -4.495 -15.341 1.00 96.75 100 ILE A O 1
ATOM 764 N N . GLU A 1 101 ? 16.285 -4.424 -15.504 1.00 95.75 101 GLU A N 1
ATOM 765 C CA . GLU A 1 101 ? 16.545 -4.519 -14.061 1.00 95.75 101 GLU A CA 1
ATOM 766 C C . GLU A 1 101 ? 15.972 -3.322 -13.291 1.00 95.75 101 GLU A C 1
ATOM 768 O O . GLU A 1 101 ? 15.310 -3.500 -12.269 1.00 95.75 101 GLU A O 1
ATOM 773 N N . SER A 1 102 ? 16.161 -2.105 -13.808 1.00 95.81 102 SER A N 1
ATOM 774 C CA . SER A 1 102 ? 15.594 -0.887 -13.223 1.00 95.81 102 SER A CA 1
ATOM 775 C C . SER A 1 102 ? 14.063 -0.930 -13.189 1.00 95.81 102 SER A C 1
ATOM 777 O O . SER A 1 102 ? 13.473 -0.653 -12.146 1.00 95.81 102 SER A O 1
ATOM 779 N N . GLY A 1 103 ? 13.419 -1.346 -14.284 1.00 96.19 103 GLY A N 1
ATOM 780 C CA . GLY A 1 103 ? 11.962 -1.483 -14.340 1.00 96.19 103 GLY A CA 1
ATOM 781 C C . GLY A 1 103 ? 11.432 -2.532 -13.363 1.00 96.19 103 GLY A C 1
ATOM 782 O O . GLY A 1 103 ? 10.424 -2.298 -12.699 1.00 96.19 103 GLY A O 1
ATOM 783 N N . LEU A 1 104 ? 12.135 -3.660 -13.216 1.00 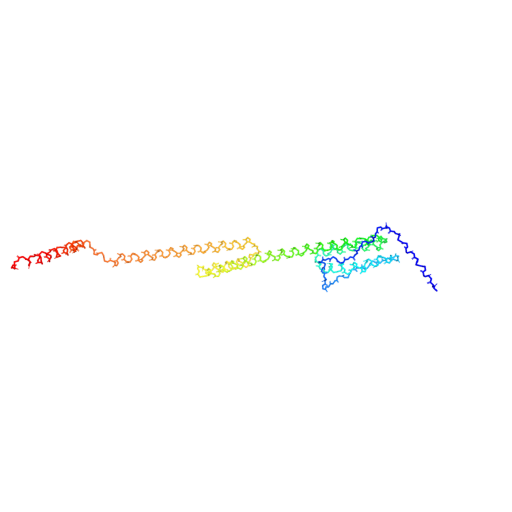96.19 104 LEU A N 1
ATOM 784 C CA . LEU A 1 104 ? 11.784 -4.682 -12.230 1.00 96.19 104 LEU A CA 1
ATOM 785 C C . LEU A 1 104 ? 11.906 -4.150 -10.795 1.00 96.19 104 LEU A C 1
ATOM 787 O O . LEU A 1 104 ? 11.003 -4.367 -9.992 1.00 96.19 104 LEU A O 1
ATOM 791 N N . SER A 1 105 ? 12.972 -3.410 -10.482 1.00 95.94 105 SER A N 1
ATOM 792 C CA . SER A 1 105 ? 13.142 -2.788 -9.164 1.00 95.94 105 SER A CA 1
ATOM 793 C C . SER A 1 105 ? 12.020 -1.797 -8.845 1.00 95.94 105 SER A C 1
ATOM 795 O O . SER A 1 105 ? 11.512 -1.802 -7.725 1.00 95.94 105 SER A O 1
ATOM 797 N N . LEU A 1 106 ? 11.618 -0.958 -9.807 1.00 96.06 106 LEU A N 1
ATOM 798 C CA . LEU A 1 106 ? 10.495 -0.027 -9.632 1.00 96.06 106 LEU A CA 1
ATOM 799 C C . LEU A 1 106 ? 9.185 -0.780 -9.388 1.00 96.06 106 LEU A C 1
ATOM 801 O O . LEU A 1 106 ? 8.428 -0.437 -8.483 1.00 96.06 106 LEU A O 1
ATOM 805 N N . TYR A 1 107 ? 8.950 -1.853 -10.144 1.00 95.44 107 TYR A N 1
ATOM 806 C CA . TYR A 1 107 ? 7.764 -2.687 -9.978 1.00 95.44 107 TYR A CA 1
ATOM 807 C C . TYR A 1 107 ? 7.716 -3.347 -8.593 1.00 95.44 107 TYR A C 1
ATOM 809 O O . TYR A 1 107 ? 6.680 -3.338 -7.927 1.00 95.44 107 TYR A O 1
ATOM 817 N N . GLU A 1 108 ? 8.839 -3.888 -8.117 1.00 95.00 108 GLU A N 1
ATOM 818 C CA . GLU A 1 108 ? 8.927 -4.477 -6.779 1.00 95.00 108 GLU A CA 1
ATOM 819 C C . GLU A 1 108 ? 8.711 -3.448 -5.664 1.00 95.00 108 GLU A C 1
ATOM 821 O O . GLU A 1 108 ? 8.085 -3.773 -4.652 1.00 95.00 108 GLU A O 1
ATOM 826 N N . GLN A 1 109 ? 9.207 -2.221 -5.834 1.00 94.94 109 GLN A N 1
ATOM 827 C CA . GLN A 1 109 ? 8.975 -1.119 -4.896 1.00 94.94 109 GLN A CA 1
ATOM 828 C C . GLN A 1 109 ? 7.495 -0.737 -4.856 1.00 94.94 109 GLN A C 1
ATOM 830 O O . GLN A 1 109 ? 6.890 -0.804 -3.787 1.00 94.94 109 GLN A O 1
ATOM 835 N N . GLN A 1 110 ? 6.885 -0.469 -6.014 1.00 94.50 110 GLN A N 1
ATOM 836 C CA . GLN A 1 110 ? 5.459 -0.155 -6.118 1.00 94.50 110 GLN A CA 1
ATOM 837 C C . GLN A 1 110 ? 4.602 -1.258 -5.484 1.00 94.50 110 GLN A C 1
ATOM 839 O O . GLN A 1 110 ? 3.676 -0.985 -4.722 1.00 94.50 110 GLN A O 1
ATOM 844 N N . ARG A 1 111 ? 4.932 -2.528 -5.744 1.00 94.00 111 ARG A N 1
ATOM 845 C CA . ARG A 1 111 ? 4.228 -3.661 -5.141 1.00 94.00 111 ARG A CA 1
ATOM 846 C C . ARG A 1 111 ? 4.342 -3.657 -3.614 1.00 94.00 111 ARG A C 1
ATOM 848 O O . ARG A 1 111 ? 3.338 -3.877 -2.937 1.00 94.00 111 ARG A O 1
ATOM 855 N N . LYS A 1 112 ? 5.535 -3.425 -3.058 1.00 94.50 112 LYS A N 1
ATOM 856 C CA . LYS A 1 112 ? 5.734 -3.359 -1.599 1.00 94.50 112 LYS A CA 1
ATOM 857 C C . LYS A 1 112 ? 4.931 -2.217 -0.981 1.00 94.50 112 LYS A C 1
ATOM 859 O O . LYS A 1 112 ? 4.236 -2.445 0.003 1.00 94.50 112 LYS A O 1
ATOM 864 N N . GLU A 1 113 ? 4.940 -1.039 -1.593 1.00 93.44 113 GLU A N 1
ATOM 865 C CA . GLU A 1 113 ? 4.161 0.119 -1.136 1.00 93.44 113 GLU A CA 1
ATOM 866 C C . GLU A 1 113 ? 2.646 -0.145 -1.186 1.00 93.44 113 GLU A C 1
ATOM 868 O O . GLU A 1 113 ? 1.902 0.180 -0.253 1.00 93.44 113 GLU A O 1
ATOM 873 N N . GLN A 1 114 ? 2.164 -0.804 -2.243 1.00 91.00 114 GLN A N 1
ATOM 874 C CA . GLN A 1 114 ? 0.768 -1.234 -2.341 1.00 91.00 114 GLN A CA 1
ATOM 875 C C . GLN A 1 114 ? 0.413 -2.262 -1.252 1.00 91.00 114 GLN A C 1
ATOM 877 O O . GLN A 1 114 ? -0.639 -2.154 -0.618 1.00 91.00 114 GLN A O 1
ATOM 882 N N . GLU A 1 115 ? 1.288 -3.231 -0.976 1.00 93.38 115 GLU A N 1
ATOM 883 C CA . GLU A 1 115 ? 1.091 -4.196 0.110 1.00 93.38 115 GLU A CA 1
ATOM 884 C C . GLU A 1 115 ? 1.087 -3.516 1.491 1.00 93.38 115 GLU A C 1
ATOM 886 O O . GLU A 1 115 ? 0.243 -3.837 2.331 1.00 93.38 115 GLU A O 1
ATOM 891 N N . GLU A 1 116 ? 1.985 -2.563 1.735 1.00 92.81 116 GLU A N 1
ATOM 892 C CA . GLU A 1 116 ? 2.066 -1.805 2.987 1.00 92.81 116 GLU A CA 1
ATOM 893 C C . GLU A 1 116 ? 0.839 -0.920 3.201 1.00 92.81 116 GLU A C 1
ATOM 895 O O . GLU A 1 116 ? 0.227 -0.961 4.271 1.00 92.81 116 GLU A O 1
ATOM 900 N N . SER A 1 117 ? 0.402 -0.191 2.173 1.00 89.44 117 SER A N 1
ATOM 901 C CA . SER A 1 117 ? -0.816 0.620 2.244 1.00 89.44 117 SER A CA 1
ATOM 902 C C . SER A 1 117 ? -2.067 -0.242 2.458 1.00 89.44 117 SER A C 1
ATOM 904 O O . SER A 1 117 ? -2.941 0.117 3.253 1.00 89.44 117 SER A O 1
ATOM 906 N N . ALA A 1 118 ? -2.144 -1.423 1.835 1.00 91.75 118 ALA A N 1
ATOM 907 C CA . ALA A 1 118 ? -3.219 -2.381 2.074 1.00 91.75 118 ALA A CA 1
ATOM 908 C C . ALA A 1 118 ? -3.191 -2.932 3.509 1.00 91.75 118 ALA A C 1
ATOM 910 O O . ALA A 1 118 ? -4.243 -3.051 4.142 1.00 91.75 118 ALA A O 1
ATOM 911 N N . ARG A 1 119 ? -2.007 -3.243 4.054 1.00 92.50 119 ARG A N 1
ATOM 912 C CA . ARG A 1 119 ? -1.848 -3.662 5.458 1.00 92.50 119 ARG A CA 1
ATOM 913 C C . ARG A 1 119 ? -2.273 -2.553 6.416 1.00 92.50 119 ARG A C 1
ATOM 915 O O . ARG A 1 119 ? -3.057 -2.827 7.321 1.00 92.50 119 ARG A O 1
ATOM 922 N N . ALA A 1 120 ? -1.840 -1.315 6.188 1.00 89.62 120 ALA A N 1
ATOM 923 C CA . ALA A 1 120 ? -2.224 -0.164 7.002 1.00 89.62 120 ALA A CA 1
ATOM 924 C C . ALA A 1 120 ? -3.749 0.045 7.008 1.00 89.62 120 ALA A C 1
ATOM 926 O O . ALA A 1 120 ? -4.352 0.195 8.071 1.00 89.62 120 ALA A O 1
ATOM 927 N N . ARG A 1 121 ? -4.401 -0.052 5.840 1.00 90.38 121 ARG A N 1
ATOM 928 C CA . ARG A 1 121 ? -5.870 0.009 5.729 1.00 90.38 121 ARG A CA 1
ATOM 929 C C . ARG A 1 121 ? -6.557 -1.109 6.513 1.00 90.38 121 ARG A C 1
ATOM 931 O O . ARG A 1 121 ? -7.498 -0.828 7.249 1.00 90.38 121 ARG A O 1
ATOM 938 N N . LYS A 1 122 ? -6.068 -2.350 6.409 1.00 92.12 122 LYS A N 1
ATOM 939 C CA . LYS A 1 122 ? -6.611 -3.492 7.168 1.00 92.12 122 LYS A CA 1
ATOM 940 C C . LYS A 1 122 ? -6.472 -3.306 8.678 1.00 92.12 122 LYS A C 1
ATOM 942 O O . LYS A 1 122 ? -7.390 -3.649 9.413 1.00 92.12 122 LYS A O 1
ATOM 947 N N . VAL A 1 123 ? -5.349 -2.763 9.150 1.00 93.00 123 VAL A N 1
ATOM 948 C CA . VAL A 1 123 ? -5.146 -2.468 10.579 1.00 93.00 123 VAL A CA 1
ATOM 949 C C . VAL A 1 123 ? -6.168 -1.440 11.067 1.00 93.00 123 VAL A C 1
ATOM 951 O O . VAL A 1 123 ? -6.836 -1.688 12.070 1.00 93.00 123 VAL A O 1
ATOM 954 N N . LEU A 1 124 ? -6.357 -0.343 10.326 1.00 91.56 124 LEU A N 1
ATOM 955 C CA . LEU A 1 124 ? -7.364 0.675 10.648 1.00 91.56 124 LEU A CA 1
ATOM 956 C C . LEU A 1 124 ? -8.788 0.103 10.630 1.00 91.56 124 LEU A C 1
ATOM 958 O O . LEU A 1 124 ? -9.587 0.391 11.518 1.00 91.56 124 LEU A O 1
ATOM 962 N N . GLU A 1 125 ? -9.117 -0.730 9.642 1.00 93.31 125 GLU A N 1
ATOM 963 C CA . GLU A 1 125 ? -10.431 -1.369 9.538 1.00 93.31 125 GLU A CA 1
ATOM 964 C C . GLU A 1 125 ? -10.693 -2.330 10.705 1.00 93.31 125 GLU A C 1
ATOM 966 O O . GLU A 1 125 ? -11.764 -2.283 11.313 1.00 93.31 125 GLU A O 1
ATOM 971 N N . ASN A 1 126 ? -9.702 -3.142 11.080 1.00 94.00 126 ASN A N 1
ATOM 972 C CA . ASN A 1 126 ? -9.788 -4.032 12.236 1.00 94.00 126 ASN A CA 1
ATOM 973 C C . ASN A 1 126 ? -9.965 -3.246 13.542 1.00 94.00 126 ASN A C 1
ATOM 975 O O . ASN A 1 126 ? -10.797 -3.621 14.368 1.00 94.00 126 ASN A O 1
ATOM 979 N N . ALA A 1 127 ? -9.242 -2.134 13.712 1.00 92.38 127 ALA A N 1
ATOM 980 C CA . ALA A 1 127 ? -9.402 -1.254 14.866 1.00 92.38 127 ALA A CA 1
ATOM 981 C C . ALA A 1 127 ? -10.817 -0.653 14.916 1.00 92.38 127 ALA A C 1
ATOM 983 O O . ALA A 1 127 ? -11.491 -0.753 15.942 1.00 92.38 127 ALA A O 1
ATOM 984 N N . ARG A 1 128 ? -11.328 -0.122 13.794 1.00 93.62 128 ARG A N 1
ATOM 985 C CA . ARG A 1 128 ? -12.712 0.381 13.714 1.00 93.62 128 ARG A CA 1
ATOM 986 C C . ARG A 1 128 ? -13.735 -0.700 14.036 1.00 93.62 128 ARG A C 1
ATOM 988 O O . ARG A 1 128 ? -14.689 -0.431 14.761 1.00 93.62 128 ARG A O 1
ATOM 995 N N . ARG A 1 129 ? -13.551 -1.913 13.511 1.00 94.31 129 ARG A N 1
ATOM 996 C CA . ARG A 1 129 ? -14.446 -3.045 13.768 1.00 94.31 129 ARG A CA 1
ATOM 997 C C . ARG A 1 129 ? -14.459 -3.420 15.248 1.00 94.31 129 ARG A C 1
ATOM 999 O O . ARG A 1 129 ? -15.540 -3.575 15.803 1.00 94.31 129 ARG A O 1
ATOM 1006 N N . SER A 1 130 ? -13.288 -3.492 15.879 1.00 9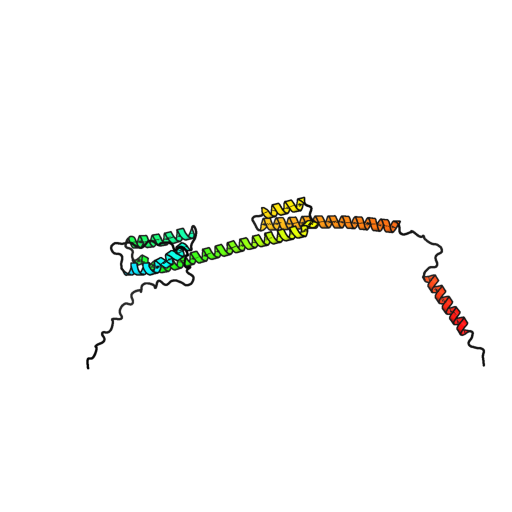4.00 130 SER A N 1
ATOM 1007 C CA . SER A 1 130 ? -13.156 -3.764 17.314 1.00 94.00 130 SER A CA 1
ATOM 1008 C C . SER A 1 130 ? -13.894 -2.719 18.154 1.00 94.00 130 SER A C 1
ATOM 1010 O O . SER A 1 130 ? -14.684 -3.072 19.023 1.00 94.00 130 SER A O 1
ATOM 1012 N N . VAL A 1 131 ? -13.714 -1.424 17.866 1.00 93.44 131 VAL A N 1
ATOM 1013 C CA . VAL A 1 131 ? -14.422 -0.350 18.589 1.00 93.44 131 VAL A CA 1
ATOM 1014 C C . VAL A 1 131 ? -15.932 -0.374 18.317 1.00 93.44 131 VAL A C 1
ATOM 1016 O O . VAL A 1 131 ? -16.734 -0.137 19.215 1.00 93.44 131 VAL A O 1
ATOM 1019 N N . ALA A 1 132 ? -16.362 -0.698 17.097 1.00 93.12 132 ALA A N 1
ATOM 1020 C CA . ALA A 1 132 ? -17.785 -0.855 16.796 1.00 93.12 132 ALA A CA 1
ATOM 1021 C C . ALA A 1 132 ? -18.416 -2.023 17.576 1.00 93.12 132 ALA A C 1
ATOM 1023 O O . ALA A 1 132 ? -19.568 -1.930 18.001 1.00 93.12 132 ALA A O 1
ATOM 1024 N N . GLU A 1 133 ? -17.673 -3.114 17.766 1.00 93.81 133 GLU A N 1
ATOM 1025 C CA . GLU A 1 133 ? -18.106 -4.278 18.537 1.00 93.81 133 GLU A CA 1
ATOM 1026 C C . GLU A 1 133 ? -18.209 -3.951 20.030 1.00 93.81 133 GLU A C 1
ATOM 1028 O O . GLU A 1 133 ? -19.259 -4.186 20.624 1.00 93.81 133 GLU A O 1
ATOM 1033 N N . THR A 1 134 ? -17.221 -3.257 20.606 1.00 90.94 134 THR A N 1
ATOM 1034 C CA . THR A 1 134 ? -17.312 -2.803 22.005 1.00 90.94 134 THR A CA 1
ATOM 1035 C C . THR A 1 134 ? -18.482 -1.844 22.232 1.00 90.94 134 THR A C 1
ATOM 1037 O O . THR A 1 134 ? -19.179 -1.963 23.237 1.00 90.94 134 THR A O 1
ATOM 1040 N N . LEU A 1 135 ? -18.758 -0.928 21.296 1.00 92.00 135 LEU A N 1
ATOM 1041 C CA . LEU A 1 135 ? -19.926 -0.041 21.360 1.00 92.00 135 LEU A CA 1
ATOM 1042 C C . LEU A 1 135 ? -21.253 -0.803 21.254 1.00 92.00 135 LEU A C 1
ATOM 1044 O O . LEU A 1 135 ? -22.234 -0.413 21.893 1.00 92.00 135 LEU A O 1
ATOM 1048 N N . ARG A 1 136 ? -21.297 -1.880 20.460 1.00 90.69 136 ARG A N 1
ATOM 1049 C CA . ARG A 1 136 ? -22.472 -2.752 20.347 1.00 90.69 136 ARG A CA 1
ATOM 1050 C C . ARG A 1 136 ? -22.722 -3.504 21.654 1.00 90.69 136 ARG A C 1
ATOM 1052 O O . ARG A 1 136 ? -23.852 -3.486 22.134 1.00 90.69 136 ARG A O 1
ATOM 1059 N N . ASP A 1 137 ? -21.690 -4.087 22.254 1.00 90.56 137 ASP A N 1
ATOM 1060 C CA . ASP A 1 137 ? -21.801 -4.809 23.529 1.00 90.56 137 ASP A CA 1
ATOM 1061 C C . ASP A 1 137 ? -22.169 -3.867 24.688 1.00 90.56 137 ASP A C 1
ATOM 1063 O O . ASP A 1 137 ? -22.940 -4.206 25.588 1.00 90.56 137 ASP A O 1
ATOM 1067 N N . ALA A 1 138 ? -21.671 -2.633 24.630 1.00 87.38 138 ALA A N 1
ATOM 1068 C CA . ALA A 1 138 ? -21.955 -1.563 25.578 1.00 87.38 138 ALA A CA 1
ATOM 1069 C C . ALA A 1 138 ? -23.351 -0.936 25.437 1.00 87.38 138 ALA A C 1
ATOM 1071 O O . ALA A 1 138 ? -23.754 -0.148 26.299 1.00 87.38 138 ALA A O 1
ATOM 1072 N N . ALA A 1 139 ? -24.098 -1.247 24.372 1.00 86.44 139 ALA A N 1
ATOM 1073 C CA . ALA A 1 139 ? -25.319 -0.525 24.012 1.00 86.44 139 ALA A CA 1
ATOM 1074 C C . ALA A 1 139 ? -26.398 -0.551 25.107 1.00 86.44 139 ALA A C 1
ATOM 1076 O O . ALA A 1 139 ? -27.146 0.413 25.244 1.00 86.44 139 ALA A O 1
ATOM 1077 N N . ALA A 1 140 ? -26.456 -1.614 25.916 1.00 87.00 140 ALA A N 1
ATOM 1078 C CA . ALA A 1 140 ? -27.402 -1.726 27.029 1.00 87.00 140 ALA A CA 1
ATOM 1079 C C . ALA A 1 140 ? -27.038 -0.847 28.245 1.00 87.00 140 ALA A C 1
ATOM 1081 O O . ALA A 1 140 ? -27.894 -0.564 29.081 1.00 87.00 140 ALA A O 1
ATOM 1082 N N . GLN A 1 141 ? -25.770 -0.446 28.374 1.00 86.50 141 GLN A N 1
ATOM 1083 C CA . GLN A 1 141 ? -25.252 0.306 29.524 1.00 86.50 141 GLN A CA 1
ATOM 1084 C C . GLN A 1 141 ? -25.103 1.802 29.223 1.00 86.50 141 GLN A C 1
ATOM 1086 O O . GLN A 1 141 ? -25.192 2.628 30.133 1.00 86.50 141 GLN A O 1
ATOM 1091 N N . LEU A 1 142 ? -24.876 2.156 27.957 1.00 87.94 142 LEU A N 1
ATOM 1092 C CA . LEU A 1 142 ? -24.719 3.535 27.504 1.00 87.94 142 LEU A CA 1
ATOM 1093 C C . LEU A 1 142 ? -26.071 4.225 27.287 1.00 87.94 142 LEU A C 1
ATOM 1095 O O . LEU A 1 142 ? -27.078 3.595 26.969 1.00 87.94 142 LEU A O 1
ATOM 1099 N N . THR A 1 143 ? -26.094 5.554 27.411 1.00 88.31 143 THR A N 1
ATOM 1100 C CA . THR A 1 143 ? -27.272 6.333 27.009 1.00 88.31 143 THR A CA 1
ATOM 1101 C C . THR A 1 143 ? -27.400 6.345 25.478 1.00 88.31 143 THR A C 1
ATOM 1103 O O . THR A 1 143 ? -26.380 6.325 24.778 1.00 88.31 143 THR A O 1
ATOM 1106 N N . PRO A 1 144 ? -28.626 6.431 24.922 1.00 87.38 144 PRO A N 1
ATOM 1107 C CA . PRO A 1 144 ? -28.827 6.484 23.471 1.00 87.38 144 PRO A CA 1
ATOM 1108 C C . PRO A 1 144 ? -28.072 7.641 22.801 1.00 87.38 144 PRO A C 1
ATOM 1110 O O . PRO A 1 144 ? -27.503 7.481 21.723 1.00 87.38 144 PRO A O 1
ATOM 1113 N N . GLU A 1 145 ? -28.007 8.793 23.473 1.00 89.38 145 GLU A N 1
ATOM 1114 C CA . GLU A 1 145 ? -27.282 9.972 22.999 1.00 89.38 145 GLU A CA 1
ATOM 1115 C C . GLU A 1 145 ? -25.766 9.726 22.939 1.00 89.38 145 GLU A C 1
ATOM 1117 O O . GLU A 1 145 ? -25.158 9.934 21.887 1.00 89.38 145 GLU A O 1
ATOM 1122 N N . ALA A 1 146 ? -25.164 9.196 24.014 1.00 89.62 146 ALA A N 1
ATOM 1123 C CA . ALA A 1 146 ? -23.736 8.881 24.050 1.00 89.62 146 ALA A CA 1
ATOM 1124 C C . ALA A 1 146 ? -23.363 7.835 22.991 1.00 89.62 146 ALA A C 1
ATOM 1126 O O . ALA A 1 146 ? -22.385 8.014 22.266 1.00 89.62 146 ALA A O 1
ATOM 1127 N N . SER A 1 147 ? -24.184 6.791 22.841 1.00 89.75 147 SER A N 1
ATOM 1128 C CA . SER A 1 147 ? -23.993 5.768 21.810 1.00 89.75 147 SER A CA 1
ATOM 1129 C C . SER A 1 147 ? -24.037 6.358 20.395 1.00 89.75 147 SER A C 1
ATOM 1131 O O . SER A 1 147 ? -23.156 6.081 19.578 1.00 89.75 147 SER A O 1
ATOM 1133 N N . SER A 1 148 ? -25.010 7.226 20.097 1.00 91.38 148 SER A N 1
ATOM 1134 C CA . SER A 1 148 ? -25.144 7.859 18.777 1.00 91.38 148 SER A CA 1
ATOM 1135 C C . SER A 1 148 ? -23.950 8.758 18.432 1.00 91.38 148 SER A C 1
ATOM 1137 O O . SER A 1 148 ? -23.436 8.717 17.310 1.00 91.38 148 SER A O 1
ATOM 1139 N N . ARG A 1 149 ? -23.453 9.514 19.419 1.00 94.75 149 ARG A N 1
ATOM 1140 C CA . ARG A 1 149 ? -22.303 10.409 19.280 1.00 94.75 149 ARG A CA 1
ATOM 1141 C C . ARG A 1 149 ? -21.013 9.629 19.038 1.00 94.75 149 ARG A C 1
ATOM 1143 O O . ARG A 1 149 ? -20.282 9.970 18.112 1.00 94.75 149 ARG A O 1
ATOM 1150 N N . LEU A 1 150 ? -20.776 8.558 19.799 1.00 93.69 150 LEU A N 1
ATOM 1151 C CA . LEU A 1 150 ? -19.601 7.692 19.641 1.00 93.69 150 LEU A CA 1
ATOM 1152 C C . LEU A 1 150 ? -19.618 6.951 18.297 1.00 93.69 150 LEU A C 1
ATOM 1154 O O . LEU A 1 150 ? -18.604 6.907 17.606 1.00 93.69 150 LEU A O 1
ATOM 1158 N N . ASN A 1 151 ? -20.781 6.456 17.858 1.00 92.62 151 ASN A N 1
ATOM 1159 C CA . ASN A 1 151 ? -20.930 5.853 16.530 1.00 92.62 151 ASN A CA 1
ATOM 1160 C C . ASN A 1 151 ? -20.662 6.857 15.398 1.00 92.62 151 ASN A C 1
ATOM 1162 O O . ASN A 1 151 ? -20.055 6.504 14.386 1.00 92.62 151 ASN A O 1
ATOM 1166 N N . LYS A 1 152 ? -21.100 8.114 15.550 1.00 94.44 152 LYS A N 1
ATOM 1167 C CA . LYS A 1 152 ? -20.798 9.178 14.584 1.00 94.44 152 LYS A CA 1
ATOM 1168 C C . LYS A 1 152 ? -19.300 9.494 14.563 1.00 94.44 152 LYS A C 1
ATOM 1170 O O . LYS A 1 152 ? -18.732 9.555 13.477 1.00 94.44 152 LYS A O 1
ATOM 1175 N N . ALA A 1 153 ? -18.674 9.623 15.733 1.00 93.69 153 ALA A N 1
ATOM 1176 C CA . ALA A 1 153 ? -17.242 9.883 15.867 1.00 93.69 153 ALA A CA 1
ATOM 1177 C C . ALA A 1 153 ? -16.391 8.762 15.241 1.00 93.69 153 ALA A C 1
ATOM 1179 O O . ALA A 1 153 ? -15.457 9.046 14.493 1.00 93.69 153 ALA A O 1
ATOM 1180 N N . LEU A 1 154 ? -16.774 7.496 15.444 1.00 93.56 154 LEU A N 1
ATOM 1181 C CA . LEU A 1 154 ? -16.101 6.341 14.842 1.00 93.56 154 LEU A CA 1
ATOM 1182 C C . LEU A 1 154 ? -16.168 6.348 13.307 1.00 93.56 154 LEU A C 1
ATOM 1184 O O . LEU A 1 154 ? -15.203 5.974 12.645 1.00 93.56 154 LEU A O 1
ATOM 1188 N N . ARG A 1 155 ? -17.295 6.785 12.725 1.00 92.25 155 ARG A N 1
ATOM 1189 C CA . ARG A 1 155 ? -17.449 6.898 11.262 1.00 92.25 155 ARG A CA 1
ATOM 1190 C C . ARG A 1 155 ? -16.578 7.999 10.664 1.00 92.25 155 ARG A C 1
ATOM 1192 O O . ARG A 1 155 ? -16.147 7.864 9.525 1.00 92.25 155 ARG A O 1
ATOM 1199 N N . THR A 1 156 ? -16.346 9.078 11.407 1.00 93.38 156 THR A N 1
ATOM 1200 C CA . THR A 1 156 ? -15.520 10.210 10.962 1.00 93.38 156 THR A CA 1
ATOM 1201 C C . THR A 1 156 ? -14.030 10.031 11.254 1.00 93.38 156 THR A C 1
ATOM 1203 O O . THR A 1 156 ? -13.222 10.740 10.668 1.00 93.38 156 THR A O 1
ATOM 1206 N N . ALA A 1 157 ? -13.653 9.101 12.136 1.00 91.81 157 ALA A N 1
ATOM 1207 C CA . ALA A 1 157 ? -12.265 8.848 12.517 1.00 91.81 157 ALA A CA 1
ATOM 1208 C C . ALA A 1 157 ? -11.460 8.269 11.343 1.00 91.81 157 ALA A C 1
ATOM 1210 O O . ALA A 1 157 ? -11.674 7.120 10.953 1.00 91.81 157 ALA A O 1
ATOM 1211 N N . SER A 1 158 ? -10.539 9.048 10.770 1.00 90.19 158 SER A N 1
ATOM 1212 C CA . SER A 1 158 ? -9.754 8.680 9.581 1.00 90.19 158 SER A CA 1
ATOM 1213 C C . SER A 1 158 ? -8.443 7.952 9.881 1.00 90.19 158 SER A C 1
ATOM 1215 O O . SER A 1 158 ? -7.930 7.266 9.000 1.00 90.19 158 SER A O 1
ATOM 1217 N N . ASP A 1 159 ? -7.922 8.073 11.098 1.00 92.56 159 ASP A N 1
ATOM 1218 C CA . ASP A 1 159 ? -6.618 7.571 11.523 1.00 92.56 159 ASP A CA 1
ATOM 1219 C C . ASP A 1 159 ? -6.701 6.759 12.826 1.00 92.56 159 ASP A C 1
ATOM 1221 O O . ASP A 1 159 ? -7.737 6.681 13.492 1.00 92.56 159 ASP A O 1
ATOM 1225 N N . GLN A 1 160 ? -5.592 6.102 13.168 1.00 91.25 160 GLN A N 1
ATOM 1226 C CA . GLN A 1 160 ? -5.521 5.217 14.330 1.00 91.25 160 GLN A CA 1
ATOM 1227 C C . GLN A 1 160 ? -5.697 5.988 15.644 1.00 91.25 160 GLN A C 1
ATOM 1229 O O . GLN A 1 160 ? -6.318 5.478 16.577 1.00 91.25 160 GLN A O 1
ATOM 1234 N N . GLU A 1 161 ? -5.182 7.216 15.709 1.00 91.94 161 GLU A N 1
ATOM 1235 C CA . GLU A 1 161 ? -5.285 8.066 16.891 1.00 91.94 161 GLU A CA 1
ATOM 1236 C C . GLU A 1 161 ? -6.743 8.442 17.171 1.00 91.94 161 GLU A C 1
ATOM 1238 O O . GLU A 1 161 ? -7.223 8.192 18.279 1.00 91.94 161 GLU A O 1
ATOM 1243 N N . ALA A 1 162 ? -7.501 8.904 16.167 1.00 92.69 162 ALA A N 1
ATOM 1244 C CA . ALA A 1 162 ? -8.918 9.204 16.352 1.00 92.69 162 ALA A CA 1
ATOM 1245 C C . ALA A 1 162 ? -9.735 7.960 16.730 1.00 92.69 162 ALA A C 1
ATOM 1247 O O . ALA A 1 162 ? -10.618 8.050 17.582 1.00 92.69 162 ALA A O 1
ATOM 1248 N N . ILE A 1 163 ? -9.436 6.787 16.156 1.00 93.25 163 ILE A N 1
ATOM 1249 C CA . ILE A 1 163 ? -10.106 5.533 16.545 1.00 93.25 163 ILE A CA 1
ATOM 1250 C C . ILE A 1 163 ? -9.830 5.214 18.023 1.00 93.25 163 ILE A C 1
ATOM 1252 O O . ILE A 1 163 ? -10.756 4.883 18.765 1.00 93.25 163 ILE A O 1
ATOM 1256 N N . SER A 1 164 ? -8.579 5.362 18.467 1.00 92.31 164 SER A N 1
ATOM 1257 C CA . SER A 1 164 ? -8.181 5.117 19.858 1.00 92.31 164 SER A CA 1
ATOM 1258 C C . SER A 1 164 ? -8.797 6.120 20.842 1.00 92.31 164 SER A C 1
ATOM 1260 O O . SER A 1 164 ? -9.188 5.744 21.947 1.00 92.31 164 SER A O 1
ATOM 1262 N N . ALA A 1 165 ? -8.974 7.378 20.427 1.00 93.12 165 ALA A N 1
ATOM 1263 C CA . ALA A 1 165 ? -9.654 8.397 21.219 1.00 93.12 165 ALA A CA 1
ATOM 1264 C C . ALA A 1 165 ? -11.138 8.054 21.417 1.00 93.12 165 ALA A C 1
ATOM 1266 O O . ALA A 1 165 ? -11.651 8.158 22.532 1.00 93.12 165 ALA A O 1
ATOM 1267 N N . VAL A 1 166 ? -11.814 7.570 20.366 1.00 93.44 166 VAL A N 1
ATOM 1268 C CA . VAL A 1 166 ? -13.203 7.088 20.461 1.00 93.44 166 VAL A CA 1
ATOM 1269 C C . VAL A 1 166 ? -13.300 5.877 21.391 1.00 93.44 166 VAL A C 1
ATOM 1271 O O . VAL A 1 166 ? -14.234 5.787 22.187 1.00 93.44 166 VAL A O 1
ATOM 1274 N N . GLU A 1 167 ? -12.334 4.959 21.337 1.00 93.31 167 GLU A N 1
ATOM 1275 C CA . GLU A 1 167 ? -12.273 3.812 22.248 1.00 93.31 167 GLU A CA 1
ATOM 1276 C C . GLU A 1 167 ? -12.103 4.244 23.713 1.00 93.31 167 GLU A C 1
ATOM 1278 O O . GLU A 1 167 ? -12.820 3.761 24.594 1.00 93.31 167 GLU A O 1
ATOM 1283 N N . ALA A 1 168 ? -11.182 5.173 23.984 1.00 93.56 168 ALA A N 1
ATOM 1284 C CA . ALA A 1 168 ? -10.958 5.718 25.320 1.00 93.56 168 ALA A CA 1
ATOM 1285 C C . ALA A 1 168 ? -12.212 6.423 25.858 1.00 93.56 168 ALA A C 1
ATOM 1287 O O . ALA A 1 168 ? -12.608 6.200 27.004 1.00 93.56 168 ALA A O 1
ATOM 1288 N N . GLU A 1 169 ? -12.884 7.207 25.015 1.00 92.88 169 GLU A N 1
ATOM 1289 C CA . GLU A 1 169 ? -14.123 7.884 25.380 1.00 92.88 169 GLU A CA 1
ATOM 1290 C C . GLU A 1 169 ? -15.265 6.892 25.657 1.00 92.88 169 GLU A C 1
ATOM 1292 O O . GLU A 1 169 ? -16.013 7.050 26.627 1.00 92.88 169 GLU A O 1
ATOM 1297 N N . ALA A 1 170 ? -15.373 5.821 24.864 1.00 91.62 170 ALA A N 1
ATOM 1298 C CA . ALA A 1 170 ? -16.340 4.752 25.094 1.00 91.62 170 ALA A CA 1
ATOM 1299 C C . ALA A 1 170 ? -16.102 4.041 26.437 1.00 91.62 170 ALA A C 1
ATOM 1301 O O . ALA A 1 170 ? -17.052 3.815 27.192 1.00 91.62 170 ALA A O 1
ATOM 1302 N N . ARG A 1 171 ? -14.839 3.740 26.775 1.00 91.81 171 ARG A N 1
ATOM 1303 C CA . ARG A 1 171 ? -14.462 3.161 28.078 1.00 91.81 171 ARG A CA 1
ATOM 1304 C C . ARG A 1 171 ? -14.807 4.096 29.233 1.00 91.81 171 ARG A C 1
ATOM 1306 O O . ARG A 1 171 ? -15.443 3.668 30.191 1.00 91.81 171 ARG A O 1
ATOM 1313 N N . GLN A 1 172 ? -14.484 5.381 29.113 1.00 91.94 172 GLN A N 1
ATOM 1314 C CA . GLN A 1 172 ? -14.800 6.369 30.144 1.00 91.94 172 GLN A CA 1
ATOM 1315 C C . GLN A 1 172 ? -16.316 6.506 30.373 1.00 91.94 172 GLN A C 1
ATOM 1317 O O . GLN A 1 172 ? -16.773 6.607 31.519 1.00 91.94 172 GLN A O 1
ATOM 1322 N N . ALA A 1 173 ? -17.111 6.487 29.299 1.00 90.19 173 ALA A N 1
ATOM 1323 C CA . ALA A 1 173 ? -18.569 6.538 29.378 1.00 90.19 173 ALA A CA 1
ATOM 1324 C C . ALA A 1 173 ? -19.151 5.285 30.057 1.00 90.19 173 ALA A C 1
ATOM 1326 O O . ALA A 1 173 ? -20.043 5.398 30.903 1.00 90.19 173 ALA A O 1
ATOM 1327 N N . LEU A 1 174 ? -18.612 4.106 29.739 1.00 90.31 174 LEU A N 1
ATOM 1328 C CA . LEU A 1 174 ? -18.971 2.840 30.378 1.00 90.31 174 LEU A CA 1
ATOM 1329 C C . LEU A 1 174 ? -18.645 2.823 31.870 1.00 90.31 174 LEU A C 1
ATOM 1331 O O . LEU A 1 174 ? -19.496 2.454 32.680 1.00 90.31 174 LEU A O 1
ATOM 1335 N N . ASP A 1 175 ? -17.444 3.245 32.252 1.00 90.50 175 ASP A N 1
ATOM 1336 C CA . ASP A 1 175 ? -17.031 3.264 33.655 1.00 90.50 175 ASP A CA 1
ATOM 1337 C C . ASP A 1 175 ? -17.887 4.242 34.465 1.00 90.50 175 ASP A C 1
ATOM 1339 O O . ASP A 1 175 ? -18.358 3.918 35.558 1.00 90.50 175 ASP A O 1
ATOM 1343 N N . SER A 1 176 ? -18.206 5.400 33.884 1.00 88.81 176 SER A N 1
ATOM 1344 C CA . SER A 1 176 ? -19.132 6.366 34.483 1.00 88.81 176 SER A CA 1
ATOM 1345 C C . SER A 1 176 ? -20.538 5.779 34.672 1.00 88.81 176 SER A C 1
ATOM 1347 O O . SER A 1 176 ? -21.154 5.962 35.728 1.00 88.81 176 SER A O 1
ATOM 1349 N N . ALA A 1 177 ? -21.042 5.030 33.684 1.00 87.69 177 ALA A N 1
ATOM 1350 C CA . ALA A 1 177 ? -22.337 4.357 33.766 1.00 87.69 177 ALA A CA 1
ATOM 1351 C C . ALA A 1 177 ? -22.349 3.270 34.856 1.00 87.69 177 ALA A C 1
ATOM 1353 O O . ALA A 1 177 ? -23.283 3.226 35.664 1.00 87.69 177 ALA A O 1
ATOM 1354 N N . LYS A 1 178 ? -21.291 2.453 34.941 1.00 89.19 178 LYS A N 1
ATOM 1355 C CA . LYS A 1 178 ? -21.123 1.420 35.977 1.00 89.19 178 LYS A CA 1
ATOM 1356 C C . LYS A 1 178 ? -21.098 2.018 37.379 1.00 89.19 178 LYS A C 1
ATOM 1358 O O . LYS A 1 178 ? -21.850 1.569 38.239 1.00 89.19 178 LYS A O 1
ATOM 1363 N N . VAL A 1 179 ? -20.317 3.077 37.608 1.00 90.75 179 VAL A N 1
ATOM 1364 C CA . VAL A 1 179 ? -20.277 3.775 38.907 1.00 90.75 179 VAL A CA 1
ATOM 1365 C C . VAL A 1 179 ? -21.657 4.330 39.279 1.00 90.75 179 VAL A C 1
ATOM 1367 O O . VAL A 1 179 ? -22.071 4.266 40.440 1.00 90.75 179 VAL A O 1
ATOM 1370 N N . GLY A 1 180 ? -22.405 4.852 38.303 1.00 87.62 180 GLY A N 1
ATOM 1371 C CA . GLY A 1 180 ? -23.780 5.306 38.505 1.00 87.62 180 GLY A CA 1
ATOM 1372 C C . GLY A 1 180 ? -24.735 4.179 38.908 1.00 87.62 180 GLY A C 1
ATOM 1373 O O . GLY A 1 180 ? -25.524 4.353 39.843 1.00 87.62 180 GLY A O 1
ATOM 1374 N N . GLN A 1 181 ? -24.661 3.028 38.234 1.00 87.12 181 GLN A N 1
ATOM 1375 C CA . GLN A 1 181 ? -25.468 1.853 38.570 1.00 87.12 181 GLN A CA 1
ATOM 1376 C C . GLN A 1 181 ? -25.110 1.284 39.943 1.00 87.12 181 GLN A C 1
ATOM 1378 O O . GLN A 1 181 ? -26.014 1.042 40.740 1.00 87.12 181 GLN A O 1
ATOM 1383 N N . GLU A 1 182 ? -23.823 1.174 40.268 1.00 89.56 182 GLU A N 1
ATOM 1384 C CA . GLU A 1 182 ? -23.373 0.663 41.564 1.00 89.56 182 GLU A CA 1
ATOM 1385 C C . GLU A 1 182 ? -23.845 1.567 42.710 1.00 89.56 182 GLU A C 1
ATOM 1387 O O . GLU A 1 182 ? -24.394 1.093 43.700 1.00 89.56 182 GLU A O 1
ATOM 1392 N N . ARG A 1 183 ? -23.783 2.896 42.543 1.00 91.06 183 ARG A N 1
ATOM 1393 C CA . ARG A 1 183 ? -24.349 3.841 43.524 1.00 91.06 183 ARG A CA 1
ATOM 1394 C C . ARG A 1 183 ? -25.863 3.696 43.690 1.00 91.06 183 ARG A C 1
ATOM 1396 O O . ARG A 1 183 ? -26.374 3.894 44.792 1.00 91.06 183 ARG A O 1
ATOM 1403 N N . ARG A 1 184 ? -26.606 3.410 42.614 1.00 89.31 184 ARG A N 1
ATOM 1404 C CA . ARG A 1 184 ? -28.059 3.159 42.693 1.00 89.31 184 ARG A CA 1
ATOM 1405 C C . ARG A 1 184 ? -28.341 1.861 43.441 1.00 89.31 184 ARG A C 1
ATOM 1407 O O . ARG A 1 184 ? -29.175 1.873 44.344 1.00 89.31 184 ARG A O 1
ATOM 1414 N N . ARG A 1 185 ? -27.600 0.801 43.119 1.00 92.25 185 ARG A N 1
ATOM 1415 C CA . ARG A 1 185 ? -27.664 -0.497 43.789 1.00 92.25 185 ARG A CA 1
ATOM 1416 C C . ARG A 1 185 ? -27.351 -0.372 45.279 1.00 92.25 185 ARG A C 1
ATOM 1418 O O . ARG A 1 185 ? -28.133 -0.839 46.095 1.00 92.25 185 ARG A O 1
ATOM 1425 N N . GLU A 1 186 ? -26.293 0.344 45.648 1.00 93.56 186 GLU A N 1
ATOM 1426 C CA . GLU A 1 186 ? -25.911 0.568 47.049 1.00 93.56 186 GLU A CA 1
ATOM 1427 C C . GLU A 1 186 ? -27.001 1.325 47.826 1.00 93.56 186 GLU A C 1
ATOM 1429 O O . GLU A 1 186 ? -27.342 0.973 48.955 1.00 93.56 186 GLU A O 1
ATOM 1434 N N . ARG A 1 187 ? -27.630 2.336 47.209 1.00 94.00 187 ARG A N 1
ATOM 1435 C CA . ARG A 1 187 ? -28.777 3.043 47.810 1.00 94.00 187 ARG A CA 1
ATOM 1436 C C . ARG A 1 187 ? -29.981 2.127 47.991 1.00 94.00 187 ARG A C 1
ATOM 1438 O O . ARG A 1 187 ? -30.685 2.246 48.991 1.00 94.00 187 ARG A O 1
ATOM 1445 N N . GLU A 1 188 ? -30.246 1.246 47.035 1.00 93.62 188 GLU A N 1
ATOM 1446 C CA . GLU A 1 188 ? -31.332 0.274 47.128 1.00 93.62 188 GLU A CA 1
ATOM 1447 C C . GLU A 1 188 ? -31.064 -0.753 48.230 1.00 93.62 188 GLU A C 1
ATOM 1449 O O . GLU A 1 188 ? -31.928 -0.953 49.079 1.00 93.62 188 GLU A O 1
ATOM 1454 N N . ILE A 1 189 ? -29.843 -1.290 48.305 1.00 93.62 189 ILE A N 1
ATOM 1455 C CA . ILE A 1 189 ? -29.382 -2.169 49.388 1.00 93.62 189 ILE A CA 1
ATOM 1456 C C . ILE A 1 189 ? -29.497 -1.463 50.741 1.00 93.62 189 ILE A C 1
ATOM 1458 O O . ILE A 1 189 ? -29.983 -2.038 51.709 1.00 93.62 189 ILE A O 1
ATOM 1462 N N . SER A 1 190 ? -29.099 -0.196 50.835 1.00 92.81 190 SER A N 1
ATOM 1463 C CA . SER A 1 190 ? -29.237 0.582 52.067 1.00 92.81 190 SER A CA 1
ATOM 1464 C C . SER A 1 190 ? -30.709 0.771 52.462 1.00 92.81 190 SER A C 1
ATOM 1466 O O . SER A 1 190 ? -31.069 0.607 53.632 1.00 92.81 190 SER A O 1
ATOM 1468 N N . ARG A 1 191 ? -31.603 1.036 51.497 1.00 92.56 191 ARG A N 1
ATOM 1469 C CA . ARG A 1 191 ? -33.053 1.138 51.739 1.00 92.56 191 ARG A CA 1
ATOM 1470 C C . ARG A 1 191 ? -33.656 -0.194 52.171 1.00 92.56 191 ARG A C 1
ATOM 1472 O O . ARG A 1 191 ? -34.471 -0.200 53.093 1.00 92.56 191 ARG A O 1
ATOM 1479 N N . THR A 1 192 ? -33.280 -1.305 51.541 1.00 91.50 192 THR A N 1
ATOM 1480 C CA . THR A 1 192 ? -33.767 -2.640 51.914 1.00 91.50 192 THR A CA 1
ATOM 1481 C C . THR A 1 192 ? -33.236 -3.044 53.282 1.00 91.50 192 THR A C 1
ATOM 1483 O O . THR A 1 192 ? -34.040 -3.412 54.131 1.00 91.50 192 THR A O 1
ATOM 1486 N N . ARG A 1 193 ? -31.942 -2.846 53.566 1.00 91.75 193 ARG A N 1
ATOM 1487 C CA . ARG A 1 193 ? -31.354 -3.019 54.907 1.00 91.75 193 ARG A CA 1
ATOM 1488 C C . ARG A 1 193 ? -32.085 -2.189 55.960 1.00 91.75 193 ARG A C 1
ATOM 1490 O O . ARG A 1 193 ? -32.436 -2.718 57.006 1.00 91.75 193 ARG A O 1
ATOM 1497 N N . SER A 1 194 ? -32.384 -0.921 55.675 1.00 89.00 194 SER A N 1
ATOM 1498 C CA . SER A 1 194 ? -33.134 -0.045 56.587 1.00 89.00 194 SER A CA 1
ATOM 1499 C C . SER A 1 194 ? -34.570 -0.526 56.818 1.00 89.00 194 SER A C 1
ATOM 1501 O O . SER A 1 194 ? -35.063 -0.463 57.942 1.00 89.00 194 SER A O 1
ATOM 1503 N N . ARG A 1 195 ? -35.259 -1.006 55.772 1.00 89.62 195 AR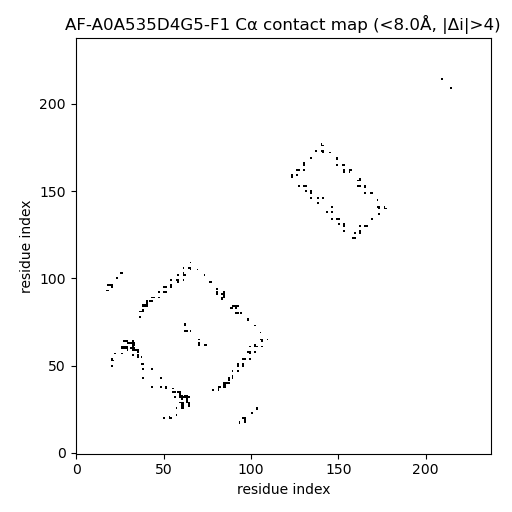G A N 1
ATOM 1504 C CA . ARG A 1 195 ? -36.602 -1.599 55.896 1.00 89.62 195 ARG A CA 1
ATOM 1505 C C . ARG A 1 195 ? -36.563 -2.878 56.718 1.00 89.62 195 ARG A C 1
ATOM 1507 O O . ARG A 1 195 ? -37.380 -3.009 57.618 1.00 89.62 195 ARG A O 1
ATOM 1514 N N . ILE A 1 196 ? -35.600 -3.762 56.455 1.00 87.12 196 ILE A N 1
ATOM 1515 C CA . ILE A 1 196 ? -35.379 -4.980 57.236 1.00 87.12 196 ILE A CA 1
ATOM 1516 C C . ILE A 1 196 ? -35.120 -4.595 58.689 1.00 87.12 196 ILE A C 1
ATOM 1518 O O . ILE A 1 196 ? -35.855 -5.049 59.545 1.00 87.12 196 ILE A O 1
ATOM 1522 N N . ALA A 1 197 ? -34.197 -3.681 58.988 1.00 83.38 197 ALA A N 1
ATOM 1523 C CA . ALA A 1 197 ? -33.911 -3.253 60.361 1.00 83.38 197 ALA A CA 1
ATOM 1524 C C . ALA A 1 197 ? -35.126 -2.653 61.100 1.00 83.38 197 ALA A C 1
ATOM 1526 O O . ALA A 1 197 ? -35.208 -2.761 62.319 1.00 83.38 197 ALA A O 1
ATOM 1527 N N . ARG A 1 198 ? -36.072 -2.020 60.388 1.00 80.19 198 ARG A N 1
ATOM 1528 C CA . ARG A 1 198 ? -37.330 -1.514 60.972 1.00 80.19 198 ARG A CA 1
ATOM 1529 C C . ARG A 1 198 ? -38.412 -2.585 61.113 1.00 80.19 198 ARG A C 1
ATOM 1531 O O . ARG A 1 198 ? -39.205 -2.504 62.041 1.00 80.19 198 ARG A O 1
ATOM 1538 N N . ALA A 1 199 ? -38.478 -3.525 60.172 1.00 77.00 199 ALA A N 1
ATOM 1539 C CA . ALA A 1 199 ? -39.454 -4.615 60.151 1.00 77.00 199 ALA A CA 1
ATOM 1540 C C . ALA A 1 199 ? -39.011 -5.816 60.999 1.00 77.00 199 ALA A C 1
ATOM 1542 O O . ALA A 1 199 ? -39.844 -6.623 61.396 1.00 77.00 199 ALA A O 1
ATOM 1543 N N . THR A 1 200 ? -37.713 -5.927 61.284 1.00 69.69 200 THR A N 1
ATOM 1544 C CA . THR A 1 200 ? -37.178 -6.865 62.264 1.00 69.69 200 THR A CA 1
ATOM 1545 C C . THR A 1 200 ? -37.672 -6.366 63.613 1.00 69.69 200 THR A C 1
ATOM 1547 O O . THR A 1 200 ? -37.325 -5.243 63.998 1.00 69.69 200 THR A O 1
ATOM 1550 N N . PRO A 1 201 ? -38.526 -7.124 64.314 1.00 57.34 201 PRO A N 1
ATOM 1551 C CA . PRO A 1 201 ? -39.039 -6.674 65.586 1.00 57.34 201 PRO A CA 1
ATOM 1552 C C . PRO A 1 201 ? -37.849 -6.481 66.522 1.00 57.34 201 PRO A C 1
ATOM 1554 O O . PRO A 1 201 ? -37.090 -7.412 66.789 1.00 57.34 201 PRO A O 1
ATOM 1557 N N . LYS A 1 202 ? -37.697 -5.259 67.038 1.00 55.94 202 LYS A N 1
ATOM 1558 C CA . LYS A 1 202 ? -36.965 -5.028 68.279 1.00 55.94 202 LYS A CA 1
ATOM 1559 C C . LYS A 1 202 ? -37.796 -5.652 69.403 1.00 55.94 202 LYS A C 1
ATOM 1561 O O . LYS A 1 202 ? -38.377 -4.927 70.200 1.00 55.94 202 LYS A O 1
ATOM 1566 N N . TYR A 1 203 ? -37.888 -6.978 69.465 1.00 49.41 203 TYR A N 1
ATOM 1567 C CA . TYR A 1 203 ? -37.962 -7.604 70.779 1.00 49.41 203 TYR A CA 1
ATOM 1568 C C . TYR A 1 203 ? -36.638 -7.189 71.438 1.00 49.41 203 TYR A C 1
ATOM 1570 O O . TYR A 1 203 ? -35.566 -7.494 70.924 1.00 49.41 203 TYR A O 1
ATOM 1578 N N . ALA A 1 204 ? -36.679 -6.145 72.272 1.00 43.19 204 ALA A N 1
ATOM 1579 C CA . ALA A 1 204 ? -36.611 -6.299 73.717 1.00 43.19 204 ALA A CA 1
ATOM 1580 C C . ALA A 1 204 ? -35.403 -7.205 74.035 1.00 43.19 204 ALA A C 1
ATOM 1582 O O . ALA A 1 204 ? -35.372 -8.371 73.674 1.00 43.19 204 ALA A O 1
ATOM 1583 N N . ALA A 1 205 ? -34.339 -6.750 74.688 1.00 45.50 205 ALA A N 1
ATOM 1584 C CA . ALA A 1 205 ? -34.367 -6.661 76.148 1.00 45.50 205 ALA A CA 1
ATOM 1585 C C . ALA A 1 205 ? -35.574 -7.403 76.760 1.00 45.50 205 ALA A C 1
ATOM 1587 O O . ALA A 1 205 ? -36.405 -6.804 77.431 1.00 45.50 205 ALA A O 1
ATOM 1588 N N . VAL A 1 206 ? -35.744 -8.686 76.424 1.00 47.72 206 VAL A N 1
ATOM 1589 C CA . VAL A 1 206 ? -36.628 -9.573 77.159 1.00 47.72 206 VAL A CA 1
ATOM 1590 C C . VAL A 1 206 ? -35.820 -9.961 78.384 1.00 47.72 206 VAL A C 1
ATOM 1592 O O . VAL A 1 206 ? -35.096 -10.954 78.384 1.00 47.72 206 VAL A O 1
ATOM 1595 N N . ASP A 1 207 ? -35.926 -9.131 79.418 1.00 47.12 207 ASP A N 1
ATOM 1596 C CA . ASP A 1 207 ? -36.007 -9.659 80.772 1.00 47.12 207 ASP A CA 1
ATOM 1597 C C . ASP A 1 207 ? -37.064 -10.780 80.736 1.00 47.12 207 ASP A C 1
ATOM 1599 O O . ASP A 1 207 ? -38.255 -10.508 80.581 1.00 47.12 207 ASP A O 1
ATOM 1603 N N . GLY A 1 208 ? -36.628 -12.046 80.758 1.00 52.19 208 GLY A N 1
ATOM 1604 C CA . GLY A 1 208 ? -37.521 -13.204 80.909 1.00 52.19 208 GLY A CA 1
ATOM 1605 C C . GLY A 1 208 ? -37.586 -14.242 79.779 1.00 52.19 208 GLY A C 1
ATOM 1606 O O . GLY A 1 208 ? -38.503 -15.057 79.801 1.00 52.19 208 GLY A O 1
ATOM 1607 N N . ALA A 1 209 ? -36.661 -14.274 78.814 1.00 56.28 209 ALA A N 1
ATOM 1608 C CA . ALA A 1 209 ? -36.517 -15.436 77.929 1.00 56.28 209 ALA A CA 1
ATOM 1609 C C . ALA A 1 209 ? -35.345 -16.297 78.417 1.00 56.28 209 ALA A C 1
ATOM 1611 O O . ALA A 1 209 ? -34.210 -15.820 78.416 1.00 56.28 209 ALA A O 1
ATOM 1612 N N . GLU A 1 210 ? -35.621 -17.540 78.838 1.00 62.41 210 GLU A N 1
ATOM 1613 C CA . GLU A 1 210 ? -34.586 -18.544 79.135 1.00 62.41 210 GLU A CA 1
ATOM 1614 C C . GLU A 1 210 ? -33.562 -18.543 77.995 1.00 62.41 210 GLU A C 1
ATOM 1616 O O . GLU A 1 210 ? -33.905 -18.728 76.822 1.00 62.41 210 GLU A O 1
ATOM 1621 N N . THR A 1 211 ? -32.301 -18.264 78.322 1.00 80.81 211 THR A N 1
ATOM 1622 C CA . THR A 1 211 ? -31.255 -18.233 77.305 1.00 80.81 211 THR A CA 1
ATOM 1623 C C . THR A 1 211 ? -31.000 -19.654 76.809 1.00 80.81 211 THR A C 1
ATOM 1625 O O . THR A 1 211 ? -31.238 -20.629 77.519 1.00 80.81 211 THR A O 1
ATOM 1628 N N . TRP A 1 212 ? -30.465 -19.817 75.596 1.00 75.25 212 TRP A N 1
ATOM 1629 C CA . TRP A 1 212 ? -30.075 -21.145 75.093 1.00 75.25 212 TRP A CA 1
ATOM 1630 C C . TRP A 1 212 ? -29.125 -21.886 76.054 1.00 75.25 212 TRP A C 1
ATOM 1632 O O . TRP A 1 212 ? -29.126 -23.111 76.099 1.00 75.25 212 TRP A O 1
ATOM 1642 N N . GLN A 1 213 ? -28.351 -21.152 76.859 1.00 83.00 213 GLN A N 1
ATOM 1643 C CA . GLN A 1 213 ? -27.534 -21.730 77.925 1.00 83.00 213 GLN A CA 1
ATOM 1644 C C . GLN A 1 213 ? -28.373 -22.274 79.090 1.00 83.00 213 GLN A C 1
ATOM 1646 O O . GLN A 1 213 ? -28.024 -23.315 79.638 1.00 83.00 213 GLN A O 1
ATOM 1651 N N . ASP A 1 214 ? -29.482 -21.623 79.443 1.00 85.62 214 ASP A N 1
ATOM 1652 C CA . ASP A 1 214 ? -30.413 -22.110 80.467 1.00 85.62 214 ASP A CA 1
ATOM 1653 C C . ASP A 1 214 ? -31.173 -23.353 79.983 1.00 85.62 214 ASP A C 1
ATOM 1655 O O . ASP A 1 214 ? -31.337 -24.305 80.742 1.00 85.62 214 ASP A O 1
ATOM 1659 N N . VAL A 1 215 ? -31.539 -23.407 78.696 1.00 84.50 215 VAL A N 1
ATOM 1660 C CA . VAL A 1 215 ? -32.128 -24.607 78.069 1.00 84.50 215 VAL A CA 1
ATOM 1661 C C . VAL A 1 215 ? -31.146 -25.782 78.095 1.00 84.50 215 VAL A C 1
ATOM 1663 O O . VAL A 1 215 ? -31.526 -26.899 78.447 1.00 84.50 215 VAL A O 1
ATOM 1666 N N . LEU A 1 216 ? -29.869 -25.541 77.772 1.00 86.62 216 LEU A N 1
ATOM 1667 C CA . LEU A 1 216 ? -28.825 -26.570 77.846 1.00 86.62 216 LEU A CA 1
ATOM 1668 C C . LEU A 1 216 ? -28.572 -27.032 79.285 1.00 86.62 216 LEU A C 1
ATOM 1670 O O . LEU A 1 216 ? -28.383 -28.227 79.505 1.00 86.62 216 LEU A O 1
ATOM 1674 N N . ARG A 1 217 ? -28.612 -26.115 80.261 1.00 87.50 217 ARG A N 1
ATOM 1675 C CA . ARG A 1 217 ? -28.471 -26.451 81.683 1.00 87.50 217 ARG A CA 1
ATOM 1676 C C . ARG A 1 217 ? -29.638 -27.307 82.172 1.00 87.50 217 ARG A C 1
ATOM 1678 O O . ARG A 1 217 ? -29.394 -28.347 82.770 1.00 87.50 217 ARG A O 1
ATOM 1685 N N . ARG A 1 218 ? -30.880 -26.944 81.831 1.00 86.81 218 ARG A N 1
ATOM 1686 C CA . ARG A 1 218 ? -32.074 -27.742 82.157 1.00 86.81 218 ARG A CA 1
ATOM 1687 C C . ARG A 1 218 ? -32.015 -29.139 81.531 1.00 86.81 218 ARG A C 1
ATOM 1689 O O . ARG A 1 218 ? -32.352 -30.107 82.200 1.00 86.81 218 ARG A O 1
ATOM 1696 N N . LEU A 1 219 ? -31.570 -29.264 80.277 1.00 85.69 219 LEU A N 1
ATOM 1697 C CA . LEU A 1 219 ? -31.400 -30.575 79.632 1.00 85.69 219 LEU A CA 1
ATOM 1698 C C . LEU A 1 219 ? -30.304 -31.412 80.304 1.00 85.69 219 LEU A C 1
ATOM 1700 O O . LEU A 1 219 ? -30.476 -32.616 80.471 1.00 85.69 219 LEU A O 1
ATOM 1704 N N . GLN A 1 220 ? -29.198 -30.794 80.728 1.00 87.12 220 GLN A N 1
ATOM 1705 C CA . GLN A 1 220 ? -28.171 -31.477 81.521 1.00 87.12 220 GLN A CA 1
ATOM 1706 C C . GLN A 1 220 ? -28.706 -31.946 82.877 1.00 87.12 220 GLN A C 1
ATOM 1708 O O . GLN A 1 220 ? -28.429 -33.073 83.275 1.00 87.12 220 GLN A O 1
ATOM 1713 N N . GLU A 1 221 ? -29.482 -31.111 83.568 1.00 86.94 221 GLU A N 1
ATOM 1714 C CA . GLU A 1 221 ? -30.105 -31.448 84.851 1.00 86.94 221 GLU A CA 1
ATOM 1715 C C . GLU A 1 221 ? -31.145 -32.565 84.702 1.00 86.94 221 GLU A C 1
ATOM 1717 O O . GLU A 1 221 ? -31.148 -33.486 85.514 1.00 86.94 221 GLU A O 1
ATOM 1722 N N . GLN A 1 222 ? -31.952 -32.555 83.634 1.00 82.44 222 GLN A N 1
ATOM 1723 C CA . GLN A 1 222 ? -32.888 -33.640 83.321 1.00 82.44 222 GLN A CA 1
ATOM 1724 C C . GLN A 1 222 ? -32.167 -34.952 83.012 1.00 82.44 222 GLN A C 1
ATOM 1726 O O . GLN A 1 222 ? -32.541 -35.981 83.561 1.00 82.44 222 GLN A O 1
ATOM 1731 N N . MET A 1 223 ? -31.098 -34.928 82.207 1.00 77.81 223 MET A N 1
ATOM 1732 C CA . MET A 1 223 ? -30.306 -36.137 81.950 1.00 77.81 223 MET A CA 1
ATOM 1733 C C . MET A 1 223 ? -29.613 -36.649 83.217 1.00 77.81 223 MET A C 1
ATOM 1735 O O . MET A 1 223 ? -29.492 -37.858 83.404 1.00 77.81 223 MET A O 1
ATOM 1739 N N . ALA A 1 224 ? -29.163 -35.755 84.102 1.00 78.38 224 ALA A N 1
ATOM 1740 C CA . ALA A 1 224 ? -28.575 -36.132 85.383 1.00 78.38 224 ALA A CA 1
ATOM 1741 C C . ALA A 1 224 ? -29.620 -36.714 86.352 1.00 78.38 224 ALA A C 1
ATOM 1743 O O . ALA A 1 224 ? -29.320 -37.686 87.040 1.00 78.38 224 ALA A O 1
ATOM 1744 N N . GLN A 1 225 ? -30.841 -36.172 86.377 1.00 75.25 225 GLN A N 1
ATOM 1745 C CA . GLN A 1 225 ? -31.961 -36.705 87.159 1.00 75.25 225 GLN A CA 1
ATOM 1746 C C . GLN A 1 225 ? -32.449 -38.052 86.629 1.00 75.25 225 GLN A C 1
ATOM 1748 O O . GLN A 1 225 ? -32.573 -38.980 87.419 1.00 75.25 225 GLN A O 1
ATOM 1753 N N . GLU A 1 226 ? -32.622 -38.207 85.314 1.00 71.12 226 GLU A N 1
ATOM 1754 C CA . GLU A 1 226 ? -32.933 -39.506 84.701 1.00 71.12 226 GLU A CA 1
ATOM 1755 C C . GLU A 1 226 ? -31.827 -40.528 84.976 1.00 71.12 226 GLU A C 1
ATOM 1757 O O . GLU A 1 226 ? -32.118 -41.675 85.296 1.00 71.12 226 GLU A O 1
ATOM 1762 N N . SER A 1 227 ? -30.554 -40.124 84.921 1.00 62.62 227 SER A N 1
ATOM 1763 C CA . SER A 1 227 ? -29.429 -41.012 85.250 1.00 62.62 227 SER A CA 1
ATOM 1764 C C . SER A 1 227 ? -29.393 -41.390 86.736 1.00 62.62 227 SER A C 1
ATOM 1766 O O . SER A 1 227 ? -29.013 -42.510 87.071 1.00 62.62 227 SER A O 1
ATOM 1768 N N . ALA A 1 228 ? -29.801 -40.488 87.633 1.00 63.72 228 ALA A N 1
ATOM 1769 C CA . ALA A 1 228 ? -29.896 -40.754 89.068 1.00 63.72 228 ALA A CA 1
ATOM 1770 C C . ALA A 1 228 ? -31.109 -41.636 89.418 1.00 63.72 228 ALA A C 1
ATOM 1772 O O . ALA A 1 228 ? -30.993 -42.522 90.263 1.00 63.72 228 ALA A O 1
ATOM 1773 N N . GLU A 1 229 ? -32.246 -41.459 88.740 1.00 59.19 229 GLU A N 1
ATOM 1774 C CA . GLU A 1 229 ? -33.438 -42.300 88.904 1.00 59.19 229 GLU A CA 1
ATOM 1775 C C . GLU A 1 229 ? -33.245 -43.700 88.296 1.00 59.19 229 GLU A C 1
ATOM 1777 O O . GLU A 1 229 ? -33.643 -44.689 88.913 1.00 59.19 229 GLU A O 1
ATOM 1782 N N . ASN A 1 230 ? -32.544 -43.826 87.161 1.00 57.38 230 ASN A N 1
ATOM 1783 C CA . ASN A 1 230 ? -32.174 -45.133 86.599 1.00 57.38 230 ASN A CA 1
ATOM 1784 C C . ASN A 1 230 ? -31.021 -45.816 87.356 1.00 57.38 230 ASN A C 1
ATOM 1786 O O . ASN A 1 230 ? -30.911 -47.040 87.318 1.00 57.38 230 ASN A O 1
ATOM 1790 N N . GLY A 1 231 ? -30.164 -45.056 88.045 1.00 55.19 231 GLY A N 1
ATOM 1791 C CA . GLY A 1 231 ? -29.106 -45.590 88.910 1.00 55.19 231 GLY A CA 1
ATOM 1792 C C . GLY A 1 231 ? -29.598 -46.024 90.296 1.00 55.19 231 GLY A C 1
ATOM 1793 O O . GLY A 1 231 ? -28.983 -46.882 90.920 1.00 55.19 231 GLY A O 1
ATOM 1794 N N . GLY A 1 232 ? -30.720 -45.473 90.773 1.00 52.28 232 GLY A N 1
ATOM 1795 C CA . GLY A 1 232 ? -31.304 -45.797 92.080 1.00 52.28 232 GLY A CA 1
ATOM 1796 C C . GLY A 1 232 ? -32.169 -47.062 92.116 1.00 52.28 232 GLY A C 1
ATOM 1797 O O . GLY A 1 232 ? -32.475 -47.549 93.200 1.00 52.28 232 GLY A O 1
ATOM 1798 N N . ASN A 1 233 ? -32.549 -47.622 90.962 1.00 49.12 233 ASN A N 1
ATOM 1799 C CA . ASN A 1 233 ? -33.433 -48.795 90.879 1.00 49.12 233 ASN A CA 1
ATOM 1800 C C . ASN A 1 233 ? -32.681 -50.123 90.615 1.00 49.12 233 ASN A C 1
ATOM 1802 O O . ASN A 1 233 ? -33.285 -51.101 90.179 1.00 49.12 233 ASN A O 1
ATOM 1806 N N . GLY A 1 234 ? -31.360 -50.147 90.853 1.00 50.78 234 GLY A N 1
ATOM 1807 C CA . GLY A 1 234 ? -30.464 -51.277 90.562 1.00 50.78 234 GLY A CA 1
ATOM 1808 C C . GLY A 1 234 ? -29.723 -51.902 91.755 1.00 50.78 234 GLY A C 1
ATOM 1809 O O . GLY A 1 234 ? -28.960 -52.836 91.540 1.00 50.78 234 GLY A O 1
ATOM 1810 N N . GLU A 1 235 ? -29.940 -51.454 92.995 1.00 50.00 235 GLU A N 1
ATOM 1811 C CA . GLU A 1 235 ? -29.380 -52.098 94.200 1.00 50.00 235 GLU A CA 1
ATOM 1812 C C . GLU A 1 235 ? -30.463 -52.279 95.272 1.00 50.00 235 GLU A C 1
ATOM 1814 O O . GLU A 1 235 ? -30.509 -51.576 96.275 1.00 50.00 235 GLU A O 1
ATOM 1819 N N . ASN A 1 236 ? -31.381 -53.217 95.033 1.00 49.47 236 ASN A N 1
ATOM 1820 C CA . ASN A 1 236 ? -32.041 -54.005 96.081 1.00 49.47 236 ASN A CA 1
ATOM 1821 C C . ASN A 1 236 ? -32.792 -55.170 95.427 1.00 49.47 236 ASN A C 1
ATOM 1823 O O . ASN A 1 236 ? -33.981 -55.079 95.124 1.00 49.47 236 ASN A O 1
ATOM 1827 N N . GLY A 1 237 ? -32.087 -56.278 95.192 1.00 42.38 237 GLY A N 1
ATOM 1828 C CA . GLY A 1 237 ? -32.709 -57.489 94.668 1.00 42.38 237 GLY A CA 1
ATOM 1829 C C . GLY A 1 237 ? -31.750 -58.655 94.455 1.00 42.38 237 GLY A C 1
ATOM 1830 O O . GLY A 1 237 ? -31.332 -58.871 93.324 1.00 42.38 237 GLY A O 1
ATOM 1831 N N . ALA A 1 238 ? -31.561 -59.426 95.535 1.00 39.47 238 ALA A N 1
ATOM 1832 C CA . ALA A 1 238 ? -31.047 -60.805 95.624 1.00 39.47 238 ALA A CA 1
ATOM 1833 C C . ALA A 1 238 ? -29.526 -61.029 95.574 1.00 39.47 238 ALA A C 1
ATOM 1835 O O . ALA A 1 238 ? -28.898 -60.814 94.517 1.00 39.47 238 ALA A O 1
#

Radius of gyration: 48.72 Å; Cα contacts (8 Å, |Δi|>4): 149; chains: 1; bounding box: 78×71×146 Å

Foldseek 3Di:
DDDDDDDDDDPDDPDPDQDDLDQDPPQDQAPFFAQQDDQDAPCQDPVLNVLCVSLRNSLRSLLNLDDDPLSVVLSVVSVVLSVCVNVVVSVSSSCSVVSSVSSSVSNVVVVVVVVVVVVQVVVLVVLLVVLVVLLVVCVVQADPVLSVVLVVQSVVDPHPVSSVVSSVSSVVRNVVSVVVVVVVVVVVVVVVVVVCVVVVDPPDPPPDDQDVVNVVVVVVVVVVVVVVVVVVVPPDDD